Protein AF-A0A9P7BJQ3-F1 (afdb_monomer_lite)

Sequence (184 aa):
MVEAIALGTNRVVTISQANGVTETRLVPQFKAGRRFLCTVPNRNARTLIPIIRKYVVPGTTIRTDGWRAYSGLHPRERYNARTGALQVAMMDSEQHIYRHQVVNHSLGFATEDQVHQNNTRGMINTNIIEGLWADVKREMQARHRTKLECPYRLMEYLWRYENRNQIWRALVRGLGEKKKEVKR

pLDDT: mean 75.72, std 16.07, range [39.19, 93.44]

Radius of gyration: 20.96 Å; chains: 1; bounding box: 43×64×53 Å

Organism: Rhizopus oryzae (NCBI:txid64495)

Foldseek 3Di:
DKDFFDDDDWDWDWDQDP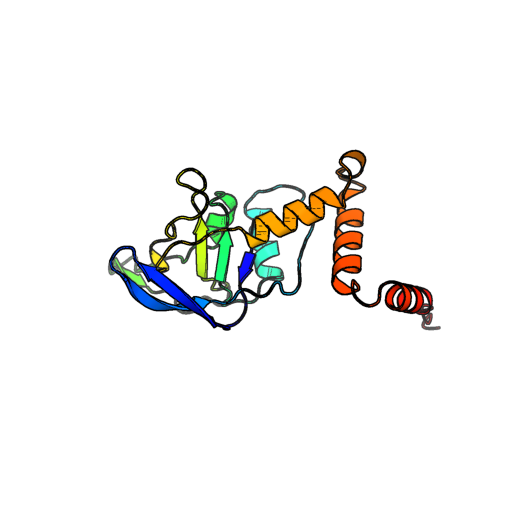VRDIDTDTDHDGDPDQDDDADWPDDALVTPVVVCVVPHAFATEIEDAPPPSCVLQAQDFDADPPPRDTPNPDDPVPDRNYNYFYAHPVVHQWDHGPRVVNVDPDTDHDVVVVVVVVQLPVQDDPVQCDPPRVRVSVVVVSLCVVCVPPNPVSVCVVVVPDPPPPPD

Structure (mmCIF, N/CA/C/O backbone):
data_AF-A0A9P7BJQ3-F1
#
_entry.id   AF-A0A9P7BJQ3-F1
#
loop_
_atom_site.group_PDB
_atom_site.id
_atom_site.type_symbol
_atom_site.label_atom_id
_atom_site.label_alt_id
_atom_site.label_comp_id
_atom_site.label_asym_id
_atom_site.label_entity_id
_atom_site.label_seq_id
_atom_site.pdbx_PDB_ins_code
_atom_site.Cartn_x
_atom_site.Cartn_y
_atom_site.Cartn_z
_atom_site.occupancy
_atom_site.B_iso_or_equiv
_atom_site.auth_seq_id
_atom_site.auth_comp_id
_atom_site.auth_asym_id
_atom_site.auth_atom_id
_atom_site.pdbx_PDB_model_num
ATOM 1 N N . MET A 1 1 ? 4.689 0.980 -3.624 1.00 57.22 1 MET A N 1
ATOM 2 C CA . MET A 1 1 ? 3.577 0.176 -3.068 1.00 57.22 1 MET A CA 1
ATOM 3 C C . MET A 1 1 ? 2.400 1.108 -2.835 1.00 57.22 1 MET A C 1
ATOM 5 O O . MET A 1 1 ? 2.666 2.297 -2.770 1.00 57.22 1 MET A O 1
ATOM 9 N N . VAL A 1 2 ? 1.149 0.644 -2.768 1.00 53.97 2 VAL A N 1
ATOM 10 C CA . VAL A 1 2 ? -0.025 1.542 -2.730 1.00 53.97 2 VAL A CA 1
ATOM 11 C C . VAL A 1 2 ? -0.764 1.434 -1.405 1.00 53.97 2 VAL A C 1
ATOM 13 O O . VAL A 1 2 ? -1.186 0.345 -1.027 1.00 53.97 2 VAL A O 1
ATOM 16 N N . GLU A 1 3 ? -0.968 2.568 -0.741 1.00 61.53 3 GLU A N 1
ATOM 17 C CA . GLU A 1 3 ? -1.982 2.707 0.303 1.00 61.53 3 GLU A CA 1
ATOM 18 C C . GLU A 1 3 ? -3.232 3.351 -0.278 1.00 61.53 3 GLU A C 1
ATOM 20 O O . GLU A 1 3 ? -3.152 4.437 -0.845 1.00 61.53 3 GLU A O 1
ATOM 25 N N . ALA A 1 4 ? -4.374 2.685 -0.127 1.00 54.25 4 ALA A N 1
ATOM 26 C CA . ALA A 1 4 ? -5.691 3.224 -0.426 1.00 54.25 4 ALA A CA 1
ATOM 27 C C . ALA A 1 4 ? -6.252 3.869 0.847 1.00 54.25 4 ALA A C 1
ATOM 29 O O . ALA A 1 4 ? -6.593 3.186 1.813 1.00 54.25 4 ALA A O 1
ATOM 30 N N . ILE A 1 5 ? -6.308 5.194 0.853 1.00 54.69 5 ILE A N 1
ATOM 31 C CA . ILE A 1 5 ? -6.635 5.993 2.024 1.00 54.69 5 ILE A CA 1
ATOM 32 C C . ILE A 1 5 ? -8.120 6.378 1.971 1.00 54.69 5 ILE A C 1
ATOM 34 O O . ILE A 1 5 ? -8.555 7.119 1.091 1.00 54.69 5 ILE A O 1
ATOM 38 N N . ALA A 1 6 ? -8.902 5.807 2.889 1.00 46.41 6 ALA A N 1
ATOM 39 C CA . ALA A 1 6 ? -10.363 5.736 2.855 1.00 46.41 6 ALA A CA 1
ATOM 40 C C . ALA A 1 6 ? -11.129 7.082 2.918 1.00 46.41 6 ALA A C 1
ATOM 42 O O . ALA A 1 6 ? -10.794 7.968 3.699 1.00 46.41 6 ALA A O 1
ATOM 43 N N . LEU A 1 7 ? -12.207 7.148 2.121 1.00 44.72 7 LEU A N 1
ATOM 44 C CA . LEU A 1 7 ? -13.586 7.664 2.318 1.00 44.72 7 LEU A CA 1
ATOM 45 C C . LEU A 1 7 ? -13.950 8.682 3.446 1.00 44.72 7 LEU A C 1
ATOM 47 O O . LEU A 1 7 ? -15.105 8.713 3.859 1.00 44.72 7 LEU A O 1
ATOM 51 N N . GLY A 1 8 ? -13.059 9.563 3.915 1.00 39.19 8 GLY A N 1
ATOM 52 C CA . GLY A 1 8 ? -13.482 10.864 4.478 1.00 39.19 8 GLY A CA 1
ATOM 53 C C . GLY A 1 8 ? -13.660 11.018 6.000 1.00 39.19 8 GLY A C 1
ATOM 54 O O . GLY A 1 8 ? -14.590 11.694 6.428 1.00 39.19 8 GLY A O 1
ATOM 55 N N . THR A 1 9 ? -12.762 10.492 6.842 1.00 45.62 9 THR A N 1
ATOM 56 C CA . THR A 1 9 ? -12.707 10.865 8.279 1.00 45.62 9 THR A CA 1
ATOM 57 C C . THR A 1 9 ? -11.514 11.774 8.587 1.00 45.62 9 THR A C 1
ATOM 59 O O . THR A 1 9 ? -10.415 11.484 8.127 1.00 45.62 9 THR A O 1
ATOM 62 N N . ASN A 1 10 ? -11.698 12.833 9.390 1.00 51.31 10 ASN A N 1
ATOM 63 C CA . ASN A 1 10 ? -10.647 13.760 9.855 1.00 51.31 10 ASN A CA 1
ATOM 64 C C . ASN A 1 10 ? -10.431 13.621 11.377 1.00 51.31 10 ASN A C 1
ATOM 66 O O . ASN A 1 10 ? -11.393 13.441 12.119 1.00 51.31 10 ASN A O 1
ATOM 70 N N . ARG A 1 11 ? -9.185 13.735 11.853 1.00 45.00 11 ARG A N 1
ATOM 71 C CA . ARG A 1 11 ? -8.811 13.856 13.271 1.00 45.00 11 ARG A CA 1
ATOM 72 C C . ARG A 1 11 ? -8.348 15.283 13.537 1.00 45.00 11 ARG A C 1
ATOM 74 O O . ARG A 1 11 ? -7.630 15.869 12.731 1.00 45.00 11 ARG A O 1
ATOM 81 N N . VAL A 1 12 ? -8.725 15.819 14.688 1.00 55.97 12 VAL A N 1
ATOM 82 C CA . VAL A 1 12 ? -8.220 17.102 15.178 1.00 55.97 12 VAL A CA 1
ATOM 83 C C . VAL A 1 12 ? -6.840 16.872 15.797 1.00 55.97 12 VAL A C 1
ATOM 85 O O . VAL A 1 12 ? -6.685 16.005 16.658 1.00 55.97 12 VAL A O 1
ATOM 88 N N . VAL A 1 13 ? -5.827 17.600 15.333 1.00 57.41 13 VAL A N 1
ATOM 89 C CA . VAL A 1 13 ? -4.494 17.627 15.947 1.00 57.41 13 VAL A CA 1
ATOM 90 C C . VAL A 1 13 ? -4.183 19.057 16.354 1.00 57.41 13 VAL A C 1
ATOM 92 O O . VAL A 1 13 ? -4.337 19.979 15.556 1.00 57.41 13 VAL A O 1
ATOM 95 N N . THR A 1 14 ? -3.736 19.216 17.594 1.00 56.84 14 THR A N 1
ATOM 96 C CA . THR A 1 14 ? -3.281 20.488 18.150 1.00 56.84 14 THR A CA 1
ATOM 97 C C . THR A 1 14 ? -1.758 20.481 18.149 1.00 56.84 14 THR A C 1
ATOM 99 O O . THR A 1 14 ? -1.148 19.597 18.751 1.00 56.84 14 THR A O 1
ATOM 102 N N . ILE A 1 15 ? -1.149 21.414 17.420 1.00 62.41 15 ILE A N 1
ATOM 103 C CA . ILE A 1 15 ? 0.305 21.548 17.308 1.00 62.41 15 ILE A CA 1
ATOM 104 C C . ILE A 1 15 ? 0.711 22.815 18.055 1.00 62.41 15 ILE A C 1
ATOM 106 O O . ILE A 1 15 ? 0.249 23.906 17.720 1.00 62.41 15 ILE A O 1
ATOM 110 N N . SER A 1 16 ? 1.574 22.667 19.056 1.00 55.53 16 SER A N 1
ATOM 111 C CA . SER A 1 16 ? 2.188 23.797 19.753 1.00 55.53 16 SER A CA 1
ATOM 112 C C . SER A 1 16 ? 3.402 24.265 18.960 1.00 55.53 16 SER A C 1
ATOM 114 O O . SER A 1 16 ? 4.365 23.515 18.793 1.00 55.53 16 SER A O 1
ATOM 116 N N . GLN A 1 17 ? 3.350 25.486 18.437 1.00 61.00 17 GLN A N 1
ATOM 117 C CA . GLN A 1 17 ? 4.481 26.101 17.753 1.00 61.00 17 GLN A CA 1
ATOM 118 C C . GLN A 1 17 ? 5.485 26.665 18.774 1.00 61.00 17 GLN A C 1
ATOM 120 O O . GLN A 1 17 ? 5.135 26.980 19.911 1.00 61.00 17 GLN A O 1
ATOM 125 N N . ALA A 1 18 ? 6.748 26.816 18.365 1.00 58.19 18 ALA A N 1
ATOM 126 C CA . ALA A 1 18 ? 7.838 27.286 19.232 1.00 58.19 18 ALA A CA 1
ATOM 127 C C . ALA A 1 18 ? 7.636 28.715 19.786 1.00 58.19 18 ALA A C 1
ATOM 129 O O . ALA A 1 18 ? 8.276 29.095 20.759 1.00 58.19 18 ALA A O 1
ATOM 130 N N . ASN A 1 19 ? 6.729 29.494 19.191 1.00 70.56 19 ASN A N 1
ATOM 131 C CA . ASN A 1 19 ? 6.320 30.833 19.629 1.00 70.56 19 ASN A CA 1
ATOM 132 C C . ASN A 1 19 ? 5.160 30.820 20.652 1.00 70.56 19 ASN A C 1
ATOM 134 O O . ASN A 1 19 ? 4.617 31.876 20.964 1.00 70.56 19 ASN A O 1
ATOM 138 N N . GLY A 1 20 ? 4.747 29.647 21.147 1.00 65.56 20 GLY A N 1
ATOM 139 C CA . GLY A 1 20 ? 3.656 29.504 22.118 1.00 65.56 20 GLY A CA 1
ATOM 140 C C . GLY A 1 20 ? 2.248 29.540 21.515 1.00 65.56 20 GLY A C 1
ATOM 141 O O . GLY A 1 20 ? 1.271 29.410 22.249 1.00 65.56 20 GLY A O 1
ATOM 142 N N . VAL A 1 21 ? 2.116 29.679 20.191 1.00 62.62 21 VAL A N 1
ATOM 143 C CA . VAL A 1 21 ? 0.820 29.641 19.503 1.00 62.62 21 VAL A CA 1
ATOM 144 C C . VAL A 1 21 ? 0.408 28.190 19.265 1.00 62.62 21 VAL A C 1
ATOM 146 O O . VAL A 1 21 ? 1.157 27.395 18.695 1.00 62.62 21 VAL A O 1
ATOM 149 N N . THR A 1 22 ? -0.806 27.839 19.685 1.00 57.09 22 THR A N 1
ATOM 150 C CA . THR A 1 22 ? -1.390 26.515 19.437 1.00 57.09 22 THR A CA 1
ATOM 151 C C . THR A 1 22 ? -2.293 26.554 18.211 1.00 57.09 22 THR A C 1
ATOM 153 O O . THR A 1 22 ? -3.312 27.241 18.209 1.00 57.09 22 THR A O 1
ATOM 156 N N . GLU A 1 23 ? -1.945 25.795 17.172 1.00 63.91 23 GLU A N 1
ATOM 157 C CA . GLU A 1 23 ? -2.754 25.670 15.959 1.00 63.91 23 GLU A CA 1
ATOM 158 C C . GLU A 1 23 ? -3.554 24.365 15.991 1.00 63.91 23 GLU A C 1
ATOM 160 O O . GLU A 1 23 ? -3.011 23.284 16.235 1.00 63.91 23 GLU A O 1
ATOM 165 N N . THR A 1 24 ? -4.858 24.458 15.727 1.00 55.97 24 THR A N 1
ATOM 166 C CA . THR A 1 24 ? -5.735 23.291 15.597 1.00 55.97 24 THR A CA 1
ATOM 167 C C . THR A 1 24 ? -5.937 22.977 14.122 1.00 55.97 24 THR A C 1
ATOM 169 O O . THR A 1 24 ? -6.548 23.758 13.396 1.00 55.97 24 THR A O 1
ATOM 172 N N . ARG A 1 25 ? -5.455 21.814 13.672 1.00 62.22 25 ARG A N 1
ATOM 173 C CA . ARG A 1 25 ? -5.572 21.374 12.279 1.00 62.22 25 ARG A CA 1
ATOM 174 C C . ARG A 1 25 ? -6.417 20.113 12.168 1.00 62.22 25 ARG A C 1
ATOM 176 O O . ARG A 1 25 ? -6.187 19.120 12.859 1.00 62.22 25 ARG A O 1
ATOM 183 N N . LEU A 1 26 ? -7.363 20.132 11.230 1.00 45.28 26 LEU A N 1
ATOM 184 C CA . LEU A 1 26 ? -7.999 18.915 10.735 1.00 45.28 26 LEU A CA 1
ATOM 185 C C . LEU A 1 26 ? -6.997 18.187 9.843 1.00 45.28 26 LEU A C 1
ATOM 187 O O . LEU A 1 26 ? -6.657 18.649 8.752 1.00 45.28 26 LEU A O 1
ATOM 191 N N . VAL A 1 27 ? -6.507 17.049 10.317 1.00 53.50 27 VAL A N 1
ATOM 192 C CA . VAL A 1 27 ? -5.713 16.128 9.507 1.00 53.50 27 VAL A CA 1
ATOM 193 C C . VAL A 1 27 ? -6.596 14.946 9.125 1.00 53.50 27 VAL A C 1
ATOM 195 O O . VAL A 1 27 ? -7.342 14.460 9.973 1.00 53.50 27 VAL A O 1
ATOM 198 N N . PRO A 1 28 ? -6.553 14.448 7.884 1.00 48.84 28 PRO A N 1
ATOM 199 C CA . PRO A 1 28 ? -7.271 13.228 7.542 1.00 48.84 28 PRO A CA 1
ATOM 200 C C . PRO A 1 28 ? -6.879 12.090 8.499 1.00 48.84 28 PRO A C 1
ATOM 202 O O . PRO A 1 28 ? -5.697 11.818 8.712 1.00 48.84 28 PRO A O 1
ATOM 205 N N . GLN A 1 29 ? -7.869 11.458 9.129 1.00 42.53 29 GLN A N 1
ATOM 206 C CA . GLN A 1 29 ? -7.676 10.312 10.004 1.00 42.53 29 GLN A CA 1
ATOM 207 C C . GLN A 1 29 ? -7.657 9.045 9.165 1.00 42.53 29 GLN A C 1
ATOM 209 O O . GLN A 1 29 ? -8.668 8.631 8.599 1.00 42.53 29 GLN A O 1
ATOM 214 N N . PHE A 1 30 ? -6.505 8.392 9.144 1.00 51.97 30 PHE A N 1
ATOM 215 C CA . PHE A 1 30 ? -6.326 7.117 8.472 1.00 51.97 30 PHE A CA 1
ATOM 216 C C . PHE A 1 30 ? -6.609 5.992 9.469 1.00 51.97 30 PHE A C 1
ATOM 218 O O . PHE A 1 30 ? -5.830 5.755 10.392 1.00 51.97 30 PHE A O 1
ATOM 225 N N . LYS A 1 31 ? -7.750 5.308 9.330 1.00 48.94 31 LYS A N 1
ATOM 226 C CA . LYS A 1 31 ? -7.957 4.024 10.012 1.00 48.94 31 LYS A CA 1
ATOM 227 C C . LYS A 1 31 ? -7.327 2.925 9.166 1.00 48.94 31 LYS A C 1
ATOM 229 O O . LYS A 1 31 ? -7.585 2.856 7.968 1.00 48.94 31 LYS A O 1
ATOM 234 N N . ALA A 1 32 ? -6.560 2.038 9.800 1.00 52.94 32 ALA A N 1
ATOM 235 C CA . ALA A 1 32 ? -6.176 0.769 9.194 1.00 52.94 32 ALA A CA 1
ATOM 236 C C . ALA A 1 32 ? -7.461 -0.006 8.846 1.00 52.94 32 ALA A C 1
ATOM 238 O O . ALA A 1 32 ? -8.121 -0.561 9.724 1.00 52.94 32 ALA A O 1
ATOM 239 N N . GLY A 1 33 ? -7.866 0.067 7.579 1.00 64.44 33 GLY A N 1
ATOM 240 C CA . GLY A 1 33 ? -9.039 -0.612 7.047 1.00 64.44 33 GLY A CA 1
ATOM 241 C C . GLY A 1 33 ? -8.732 -2.057 6.660 1.00 64.44 33 GLY A C 1
ATOM 242 O O . GLY A 1 33 ? -7.823 -2.698 7.194 1.00 64.44 33 GLY A O 1
ATOM 243 N N . ARG A 1 34 ? -9.493 -2.570 5.688 1.00 71.81 34 ARG A N 1
ATOM 244 C CA . ARG A 1 34 ? -9.209 -3.863 5.056 1.00 71.81 34 ARG A CA 1
ATOM 245 C C . ARG A 1 34 ? -7.828 -3.815 4.398 1.00 71.81 34 ARG A C 1
ATOM 247 O O . ARG A 1 34 ? -7.490 -2.844 3.726 1.00 71.81 34 ARG A O 1
ATOM 254 N N . ARG A 1 35 ? -7.034 -4.864 4.608 1.00 82.69 35 ARG A N 1
ATOM 255 C CA . ARG A 1 35 ? -5.688 -5.008 4.042 1.00 82.69 35 ARG A CA 1
ATOM 256 C C . ARG A 1 35 ? -5.763 -5.877 2.793 1.00 82.69 35 ARG A C 1
ATOM 258 O O . ARG A 1 35 ? -6.507 -6.852 2.765 1.00 82.69 35 ARG A O 1
ATOM 265 N N . PHE A 1 36 ? -4.969 -5.542 1.785 1.00 85.62 36 PHE A N 1
ATOM 266 C CA . PHE A 1 36 ? -4.787 -6.369 0.597 1.00 85.62 36 PHE A CA 1
ATOM 267 C C . PHE A 1 36 ? -3.297 -6.636 0.407 1.00 85.62 36 PHE A C 1
ATOM 269 O O . PHE A 1 36 ? -2.496 -5.706 0.315 1.00 85.62 36 PHE A O 1
ATOM 276 N N . LEU A 1 37 ? -2.926 -7.913 0.367 1.00 89.19 37 LEU A N 1
ATOM 277 C CA . LEU A 1 37 ? -1.563 -8.371 0.125 1.00 89.19 37 LEU A CA 1
ATOM 278 C C . LEU A 1 37 ? -1.628 -9.498 -0.900 1.00 89.19 37 LEU A C 1
ATOM 280 O O . LEU A 1 37 ? -2.400 -10.440 -0.744 1.00 89.19 37 LEU A O 1
ATOM 284 N N . CYS A 1 38 ? -0.814 -9.409 -1.946 1.00 87.31 38 CYS A N 1
ATOM 285 C CA . CYS A 1 38 ? -0.700 -10.465 -2.943 1.00 87.31 38 CYS A CA 1
ATOM 286 C C . CYS A 1 38 ? 0.723 -10.516 -3.496 1.00 87.31 38 CYS A C 1
ATOM 288 O O . CYS A 1 38 ? 1.420 -9.499 -3.552 1.00 87.31 38 CYS A O 1
ATOM 290 N N . THR A 1 39 ? 1.146 -11.697 -3.929 1.00 91.38 39 THR A N 1
ATOM 291 C CA . THR A 1 39 ? 2.375 -11.859 -4.704 1.00 91.38 39 THR A CA 1
ATOM 292 C C . THR A 1 39 ? 2.127 -11.476 -6.154 1.00 91.38 39 THR A C 1
ATOM 294 O O . THR A 1 39 ? 1.112 -11.862 -6.733 1.00 91.38 39 THR A O 1
ATOM 297 N N . VAL A 1 40 ? 3.085 -10.787 -6.764 1.00 90.75 40 VAL A N 1
ATOM 298 C CA . VAL A 1 40 ? 3.042 -10.424 -8.182 1.00 90.75 40 VAL A CA 1
ATOM 299 C C . VAL A 1 40 ? 4.212 -11.063 -8.929 1.00 90.75 40 VAL A C 1
ATOM 301 O O . VAL A 1 40 ? 5.296 -11.185 -8.356 1.00 90.75 40 VAL A O 1
ATOM 304 N N . PRO A 1 41 ? 4.038 -11.458 -10.203 1.00 89.88 41 PRO A N 1
ATOM 305 C CA . PRO A 1 41 ? 5.116 -12.060 -10.989 1.00 89.88 41 PRO A CA 1
ATOM 306 C C . PRO A 1 41 ? 6.262 -11.078 -11.272 1.00 89.88 41 PRO A C 1
ATOM 308 O O . PRO A 1 41 ? 7.395 -11.496 -11.480 1.00 89.88 41 PRO A O 1
ATOM 311 N N . ASN A 1 42 ? 5.976 -9.774 -11.298 1.00 91.88 42 ASN A N 1
ATOM 312 C CA . ASN A 1 42 ? 6.958 -8.709 -11.466 1.00 91.88 42 ASN A CA 1
ATOM 313 C C . ASN A 1 42 ? 6.386 -7.369 -10.957 1.00 91.88 42 ASN A C 1
ATOM 315 O O . ASN A 1 42 ? 5.178 -7.213 -10.784 1.00 91.88 42 ASN A O 1
ATOM 319 N N . ARG A 1 43 ? 7.269 -6.387 -10.734 1.00 90.06 43 ARG A N 1
ATOM 320 C CA . ARG A 1 43 ? 6.940 -5.057 -10.179 1.00 90.06 43 ARG A CA 1
ATOM 321 C C . ARG A 1 43 ? 6.755 -3.956 -11.234 1.00 90.06 43 ARG A C 1
ATOM 323 O O . ARG A 1 43 ? 7.010 -2.784 -10.953 1.00 90.06 43 ARG A O 1
ATOM 330 N N . ASN A 1 44 ? 6.402 -4.322 -12.467 1.00 92.69 44 ASN A N 1
ATOM 331 C CA . ASN A 1 44 ? 6.233 -3.352 -13.549 1.00 92.69 44 ASN A CA 1
ATOM 332 C C . ASN A 1 44 ? 4.806 -2.773 -13.585 1.00 92.69 44 ASN A C 1
ATOM 334 O O . ASN A 1 44 ? 3.878 -3.306 -12.975 1.00 92.69 44 ASN A O 1
ATOM 338 N N . ALA A 1 45 ? 4.627 -1.674 -14.322 1.00 89.94 45 ALA A N 1
ATOM 339 C CA . ALA A 1 45 ? 3.342 -0.980 -14.406 1.00 89.94 45 ALA A CA 1
ATOM 340 C C . ALA A 1 45 ? 2.236 -1.858 -15.018 1.00 89.94 45 ALA A C 1
ATOM 342 O O . ALA A 1 45 ? 1.095 -1.802 -14.567 1.00 89.94 45 ALA A O 1
ATOM 343 N N . ARG A 1 46 ? 2.579 -2.706 -16.001 1.00 90.81 46 ARG A N 1
ATOM 344 C CA . ARG A 1 46 ? 1.629 -3.612 -16.674 1.00 90.81 46 ARG A CA 1
ATOM 345 C C . ARG A 1 46 ? 1.023 -4.635 -15.713 1.00 90.81 46 ARG A C 1
ATOM 347 O O . ARG A 1 46 ? -0.109 -5.045 -15.921 1.00 90.81 46 ARG A O 1
ATOM 354 N N . THR A 1 47 ? 1.746 -5.004 -14.658 1.00 90.81 47 THR A N 1
ATOM 355 C CA . THR A 1 47 ? 1.246 -5.894 -13.604 1.00 90.81 47 THR A CA 1
ATOM 356 C C . THR A 1 47 ? 0.541 -5.119 -12.493 1.00 90.81 47 THR A C 1
ATOM 358 O O . THR A 1 47 ? -0.551 -5.491 -12.076 1.00 90.81 47 THR A O 1
ATOM 361 N N . LEU A 1 48 ? 1.144 -4.032 -12.002 1.00 90.19 48 LEU A N 1
ATOM 362 C CA . LEU A 1 48 ? 0.659 -3.341 -10.803 1.00 90.19 48 LEU A CA 1
ATOM 363 C C . LEU A 1 48 ? -0.599 -2.500 -11.057 1.00 90.19 48 LEU A C 1
ATOM 365 O O . LEU A 1 48 ? -1.528 -2.545 -10.254 1.00 90.19 48 LEU A O 1
ATOM 369 N N . ILE A 1 49 ? -0.655 -1.754 -12.165 1.00 88.00 49 ILE A N 1
ATOM 370 C CA . ILE A 1 49 ? -1.762 -0.825 -12.444 1.00 88.00 49 ILE A CA 1
ATOM 371 C C . ILE A 1 49 ? -3.111 -1.554 -12.577 1.00 88.00 49 ILE A C 1
ATOM 373 O O . ILE A 1 49 ? -4.066 -1.105 -11.940 1.00 88.00 49 ILE A O 1
ATOM 377 N N . PRO A 1 50 ? -3.233 -2.680 -13.311 1.00 87.31 50 PRO A N 1
ATOM 378 C CA . PRO A 1 50 ? -4.498 -3.414 -13.377 1.00 87.31 50 PRO A CA 1
ATOM 379 C C . PRO A 1 50 ? -4.955 -3.964 -12.022 1.00 87.31 50 PRO 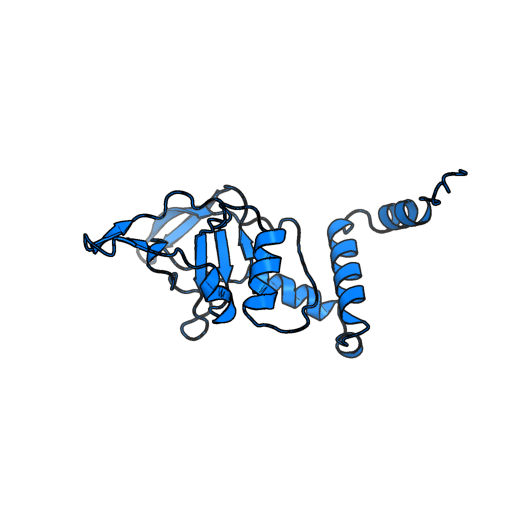A C 1
ATOM 381 O O . PRO A 1 50 ? -6.145 -3.931 -11.724 1.00 87.31 50 PRO A O 1
ATOM 384 N N . ILE A 1 51 ? -4.026 -4.428 -11.177 1.00 87.56 51 ILE A N 1
ATOM 385 C CA . ILE A 1 51 ? -4.346 -4.915 -9.824 1.00 87.56 51 ILE A CA 1
ATOM 386 C C . ILE A 1 51 ? -4.919 -3.775 -8.979 1.00 87.56 51 ILE A C 1
ATOM 388 O O . ILE A 1 51 ? -5.956 -3.943 -8.343 1.00 87.56 51 ILE A O 1
ATOM 392 N N . ILE A 1 52 ? -4.274 -2.607 -9.004 1.00 86.12 52 ILE A N 1
ATOM 393 C CA . ILE A 1 52 ? -4.740 -1.425 -8.271 1.00 86.12 52 ILE A CA 1
ATOM 394 C C . ILE A 1 52 ? -6.134 -1.023 -8.753 1.00 86.12 52 ILE A C 1
ATOM 396 O O . ILE A 1 52 ? -7.028 -0.866 -7.931 1.00 86.12 52 ILE A O 1
ATOM 400 N N . ARG A 1 53 ? -6.351 -0.944 -10.071 1.00 83.12 53 ARG A N 1
ATOM 401 C CA . ARG A 1 53 ? -7.659 -0.597 -10.648 1.00 83.12 53 ARG A CA 1
ATOM 402 C C . ARG A 1 53 ? -8.766 -1.569 -10.256 1.00 83.12 53 ARG A C 1
ATOM 404 O O . ARG A 1 53 ? -9.868 -1.149 -9.935 1.00 83.12 53 ARG A O 1
ATOM 411 N N . LYS A 1 54 ? -8.451 -2.865 -10.223 1.00 83.94 54 LYS A N 1
ATOM 412 C CA . LYS A 1 54 ? -9.406 -3.918 -9.867 1.00 83.94 54 LYS A CA 1
ATOM 413 C C . LYS A 1 54 ? -9.867 -3.852 -8.408 1.00 83.94 54 LYS A C 1
ATOM 415 O O . LYS A 1 54 ? -11.015 -4.182 -8.131 1.00 83.94 54 LYS A O 1
ATOM 420 N N . TYR A 1 55 ? -8.976 -3.500 -7.480 1.00 81.75 55 TYR A N 1
ATOM 421 C CA . TYR A 1 55 ? -9.241 -3.629 -6.040 1.00 81.75 55 TYR A CA 1
ATOM 422 C C . TYR A 1 55 ? -9.350 -2.299 -5.286 1.00 81.75 55 TYR A C 1
ATOM 424 O O . TYR A 1 55 ? -9.794 -2.297 -4.138 1.00 81.75 55 TYR A O 1
ATOM 432 N N . VAL A 1 56 ? -8.968 -1.174 -5.896 1.00 79.31 56 VAL A N 1
ATOM 433 C CA . VAL A 1 56 ? -9.078 0.160 -5.293 1.00 79.31 56 VAL A CA 1
ATOM 434 C C . VAL A 1 56 ? -10.234 0.920 -5.928 1.00 79.31 56 VAL A C 1
ATOM 436 O O . VAL A 1 56 ? -10.237 1.196 -7.129 1.00 79.31 56 VAL A O 1
ATOM 439 N N . VAL A 1 57 ? -11.194 1.302 -5.087 1.00 76.25 57 VAL A N 1
ATOM 440 C CA . VAL A 1 57 ? -12.390 2.052 -5.485 1.00 76.25 57 VAL A CA 1
ATOM 441 C C . VAL A 1 57 ? -11.985 3.397 -6.112 1.00 76.25 57 VAL A C 1
ATOM 443 O O . VAL A 1 57 ? -11.167 4.110 -5.516 1.00 76.25 57 VAL A O 1
ATOM 446 N N . PRO A 1 58 ? -12.527 3.772 -7.285 1.00 72.62 58 PRO A N 1
ATOM 447 C CA . PRO A 1 58 ? -12.329 5.101 -7.865 1.00 72.62 58 PRO A CA 1
ATOM 448 C C . PRO A 1 58 ? -12.642 6.230 -6.869 1.00 72.62 58 PRO A C 1
ATOM 450 O O . PRO A 1 58 ? -13.486 6.089 -5.991 1.00 72.62 58 PRO A O 1
ATOM 453 N N . GLY A 1 59 ? -11.934 7.350 -6.974 1.00 71.69 59 GLY A N 1
ATOM 454 C CA . GLY A 1 59 ? -12.008 8.480 -6.040 1.00 71.69 59 GLY A CA 1
ATOM 455 C C . GLY A 1 59 ? -11.136 8.325 -4.789 1.00 71.69 59 GLY A C 1
ATOM 456 O O . GLY A 1 59 ? -10.954 9.284 -4.042 1.00 71.69 59 GLY A O 1
ATOM 457 N N . THR A 1 60 ? -10.543 7.148 -4.562 1.00 77.19 60 THR A N 1
ATOM 458 C CA . THR A 1 60 ? -9.636 6.924 -3.428 1.00 77.19 60 THR A CA 1
ATOM 459 C C . THR A 1 60 ? -8.342 7.732 -3.572 1.00 77.19 60 THR A C 1
ATOM 461 O O . THR A 1 60 ? -7.778 7.850 -4.664 1.00 77.19 60 THR A O 1
ATOM 464 N N . THR A 1 61 ? -7.833 8.253 -2.450 1.00 82.88 61 THR A N 1
ATOM 465 C CA . THR A 1 61 ? -6.473 8.803 -2.396 1.00 82.88 61 THR A CA 1
ATOM 466 C C . THR A 1 61 ? -5.475 7.658 -2.278 1.00 82.88 61 THR A C 1
ATOM 468 O O . THR A 1 61 ? -5.546 6.862 -1.344 1.00 82.88 61 THR A O 1
ATOM 471 N N . ILE A 1 62 ? -4.549 7.571 -3.228 1.00 84.44 62 ILE A N 1
ATOM 472 C CA . ILE A 1 62 ? -3.495 6.560 -3.260 1.00 84.44 62 ILE A CA 1
ATOM 473 C C . ILE A 1 62 ? -2.179 7.204 -2.827 1.00 84.44 62 ILE A C 1
ATOM 475 O O . ILE A 1 62 ? -1.793 8.202 -3.420 1.00 84.44 62 ILE A O 1
ATOM 479 N N . ARG A 1 63 ? -1.457 6.636 -1.854 1.00 88.00 63 ARG A N 1
ATOM 480 C CA . ARG A 1 63 ? -0.072 7.040 -1.532 1.00 88.00 63 ARG A CA 1
ATOM 481 C C . ARG A 1 63 ? 0.946 6.000 -1.971 1.00 88.00 63 ARG A C 1
ATOM 483 O O . ARG A 1 63 ? 0.721 4.806 -1.777 1.00 88.00 63 ARG A O 1
ATOM 490 N N . THR A 1 64 ? 2.068 6.456 -2.532 1.00 88.69 64 THR A N 1
ATOM 491 C CA . THR A 1 64 ? 3.188 5.590 -2.944 1.00 88.69 64 THR A CA 1
ATOM 492 C C . THR A 1 64 ? 4.558 6.209 -2.673 1.00 88.69 64 THR A C 1
ATOM 494 O O . THR A 1 64 ? 4.688 7.425 -2.598 1.00 88.69 64 THR A O 1
ATOM 497 N N . ASP A 1 65 ? 5.577 5.357 -2.670 1.00 83.75 65 ASP A N 1
ATOM 498 C CA . ASP A 1 65 ? 7.016 5.603 -2.487 1.00 83.75 65 ASP A CA 1
ATOM 499 C C . ASP A 1 65 ? 7.756 6.146 -3.734 1.00 83.75 65 ASP A C 1
ATOM 501 O O . ASP A 1 65 ? 8.972 6.016 -3.842 1.00 83.75 65 ASP A O 1
ATOM 505 N N . GLY A 1 66 ? 7.043 6.689 -4.727 1.00 82.31 66 GLY A N 1
ATOM 506 C CA . GLY A 1 66 ? 7.656 7.300 -5.921 1.00 82.31 66 GLY A CA 1
ATOM 507 C C . GLY A 1 66 ? 8.224 6.327 -6.957 1.00 82.31 66 GLY A C 1
ATOM 508 O O . GLY A 1 66 ? 8.843 6.745 -7.935 1.00 82.31 66 GLY A O 1
ATOM 509 N N . TRP A 1 67 ? 7.987 5.022 -6.810 1.00 87.81 67 TRP A N 1
ATOM 510 C CA . TRP A 1 67 ? 8.420 4.042 -7.804 1.00 87.81 67 TRP A CA 1
ATOM 511 C C . TRP A 1 67 ? 7.751 4.277 -9.172 1.00 87.81 67 TRP A C 1
ATOM 513 O O . TRP A 1 67 ? 6.522 4.312 -9.286 1.00 87.81 67 TRP A O 1
ATOM 523 N N . ARG A 1 68 ? 8.554 4.345 -10.246 1.00 87.50 68 ARG A N 1
ATOM 524 C CA . ARG A 1 68 ? 8.111 4.737 -11.603 1.00 87.50 68 ARG A CA 1
ATOM 525 C C . ARG A 1 68 ? 6.947 3.912 -12.161 1.00 87.50 68 ARG A C 1
ATOM 527 O O . ARG A 1 68 ? 6.183 4.418 -12.983 1.00 87.50 68 ARG A O 1
ATOM 534 N N . ALA A 1 69 ? 6.767 2.664 -11.719 1.00 87.62 69 ALA A N 1
ATOM 535 C CA . ALA A 1 69 ? 5.644 1.837 -12.168 1.00 87.62 69 ALA A CA 1
ATOM 536 C C . ALA A 1 69 ? 4.264 2.402 -11.775 1.00 87.62 69 ALA A C 1
ATOM 538 O O . ALA A 1 69 ? 3.276 2.041 -12.410 1.00 87.62 69 ALA A O 1
ATOM 539 N N . TYR A 1 70 ? 4.192 3.289 -10.776 1.00 87.69 70 TYR A N 1
ATOM 540 C CA . TYR A 1 70 ? 2.950 3.944 -10.354 1.00 87.69 70 TYR A CA 1
ATOM 541 C C . TYR A 1 70 ? 2.618 5.212 -11.146 1.00 87.69 70 TYR A C 1
ATOM 543 O O . TYR A 1 70 ? 1.521 5.728 -10.993 1.00 87.69 70 TYR A O 1
ATOM 551 N N . SER A 1 71 ? 3.494 5.678 -12.044 1.00 82.50 71 SER A N 1
ATOM 552 C CA . SER A 1 71 ? 3.262 6.888 -12.861 1.00 82.50 71 SER A CA 1
ATOM 553 C C . SER A 1 71 ? 1.952 6.864 -13.661 1.00 82.50 71 SER A C 1
ATOM 555 O O . SER A 1 71 ? 1.387 7.908 -13.967 1.00 82.50 71 SER A O 1
ATOM 557 N N . GLY A 1 72 ? 1.424 5.674 -13.968 1.00 80.00 72 GLY A N 1
ATOM 558 C CA . GLY A 1 72 ? 0.123 5.509 -14.620 1.00 80.00 72 GLY A CA 1
ATOM 559 C C . GLY A 1 72 ? -1.095 5.890 -13.766 1.00 80.00 72 GLY A C 1
ATOM 560 O O . GLY A 1 72 ? -2.204 5.859 -14.305 1.00 80.00 72 GLY A O 1
ATOM 561 N N . LEU A 1 73 ? -0.898 6.205 -12.480 1.00 81.12 73 LEU A N 1
ATOM 562 C CA . LEU A 1 73 ? -1.916 6.679 -11.538 1.00 81.12 73 LEU A CA 1
ATOM 563 C C . LEU A 1 73 ? -1.946 8.211 -11.400 1.00 81.12 73 LEU A C 1
ATOM 565 O O . LEU A 1 73 ? -2.893 8.720 -10.805 1.00 81.12 73 LEU A O 1
ATOM 569 N N . HIS A 1 74 ? -0.943 8.938 -11.915 1.00 78.44 74 HIS A N 1
ATOM 570 C CA . HIS A 1 74 ? -0.945 10.402 -11.860 1.00 78.44 74 HIS A CA 1
ATOM 571 C C . HIS A 1 74 ? -2.178 10.959 -12.587 1.00 78.44 74 HIS A C 1
ATOM 573 O O . HIS A 1 74 ? -2.573 10.403 -13.624 1.00 78.44 74 HIS A O 1
ATOM 579 N N . PRO A 1 75 ? -2.754 12.074 -12.100 1.00 66.75 75 PRO A N 1
ATOM 580 C CA . PRO A 1 75 ? -3.706 12.848 -12.879 1.00 66.75 75 PRO A CA 1
ATOM 581 C C . PRO A 1 75 ? -3.088 13.147 -14.246 1.00 66.75 75 PRO A C 1
ATOM 583 O O . PRO A 1 75 ? -1.990 13.697 -14.334 1.00 66.75 75 PRO A O 1
ATOM 586 N N . ARG A 1 76 ? -3.756 12.732 -15.324 1.00 62.34 76 ARG A N 1
ATOM 587 C CA . ARG A 1 76 ? -3.328 13.094 -16.674 1.00 62.34 76 ARG A CA 1
ATOM 588 C C . ARG A 1 76 ? -3.977 14.415 -17.035 1.00 62.34 76 ARG A C 1
ATOM 590 O O . ARG A 1 76 ? -5.191 14.485 -17.198 1.00 62.34 76 ARG A O 1
ATOM 597 N N . GLU A 1 77 ? -3.159 15.440 -17.200 1.00 56.88 77 GLU A N 1
ATOM 598 C CA . GLU A 1 77 ? -3.562 16.635 -17.926 1.00 56.88 77 GLU A CA 1
ATOM 599 C C . GLU A 1 77 ? -3.678 16.248 -19.401 1.00 56.88 77 GLU A C 1
ATOM 601 O O . GLU A 1 77 ? -2.704 15.817 -20.024 1.00 56.88 77 GLU A O 1
ATOM 606 N N . ARG A 1 78 ? -4.886 16.330 -19.960 1.00 56.81 78 ARG A N 1
ATOM 607 C CA . ARG A 1 78 ? -5.037 16.342 -21.411 1.00 56.81 78 ARG A CA 1
ATOM 608 C C . ARG A 1 78 ? -5.034 17.796 -21.834 1.00 56.81 78 ARG A C 1
ATOM 610 O O . ARG A 1 78 ? -5.767 18.610 -21.290 1.00 56.81 78 ARG A O 1
ATOM 617 N N . TYR A 1 79 ? -4.205 18.125 -22.806 1.00 57.97 79 TYR A N 1
ATOM 618 C CA . TYR A 1 79 ? -4.242 19.432 -23.439 1.00 57.97 79 TYR A CA 1
ATOM 619 C C . TYR A 1 79 ? -4.992 19.290 -24.750 1.00 57.97 79 TYR A C 1
ATOM 621 O O . TYR A 1 79 ? -4.787 18.329 -25.496 1.00 57.97 79 TYR A O 1
ATOM 629 N N . ASN A 1 80 ? -5.889 20.229 -25.028 1.00 63.09 80 ASN A N 1
ATOM 630 C CA . ASN A 1 80 ? -6.499 20.299 -26.340 1.00 63.09 80 ASN A CA 1
ATOM 631 C C . ASN A 1 80 ? -5.392 20.580 -27.368 1.00 63.09 80 ASN A C 1
ATOM 633 O O . ASN A 1 80 ? -4.771 21.639 -27.333 1.00 63.09 80 ASN A O 1
ATOM 637 N N . ALA A 1 81 ? -5.163 19.647 -28.295 1.00 66.88 81 ALA A N 1
ATOM 638 C CA . ALA A 1 81 ? -4.090 19.746 -29.285 1.00 66.88 81 ALA A CA 1
ATOM 639 C C . ALA A 1 81 ? -4.212 20.968 -30.217 1.00 66.88 81 ALA A C 1
ATOM 641 O O . ALA A 1 81 ? -3.228 21.365 -30.830 1.00 66.88 81 ALA A O 1
ATOM 642 N N . ARG A 1 82 ? -5.411 21.557 -30.338 1.00 71.94 82 ARG A N 1
ATOM 643 C CA . ARG A 1 82 ? -5.673 22.743 -31.165 1.00 71.94 82 ARG A CA 1
ATOM 644 C C . ARG A 1 82 ? -5.616 24.048 -30.383 1.00 71.94 82 ARG A C 1
ATOM 646 O O . ARG A 1 82 ? -5.149 25.040 -30.921 1.00 71.94 82 ARG A O 1
ATOM 653 N N . THR A 1 83 ? -6.129 24.070 -29.153 1.00 74.19 83 THR A N 1
ATOM 654 C CA . THR A 1 83 ? -6.270 25.323 -28.390 1.00 74.19 83 THR A CA 1
ATOM 655 C C . THR A 1 83 ? -5.233 25.495 -27.286 1.00 74.19 83 THR A C 1
ATOM 657 O O . THR A 1 83 ? -5.175 26.561 -26.686 1.00 74.19 83 THR A O 1
ATOM 660 N N . GLY A 1 84 ? -4.455 24.457 -26.961 1.00 64.44 84 GLY A N 1
ATOM 661 C CA . GLY A 1 84 ? -3.510 24.466 -25.839 1.00 64.44 84 GLY A CA 1
ATOM 662 C C . GLY A 1 84 ? -4.176 24.555 -24.461 1.00 64.44 84 GLY A C 1
ATOM 663 O O . GLY A 1 84 ? -3.493 24.501 -23.443 1.00 64.44 84 GLY A O 1
ATOM 664 N N . ALA A 1 85 ? -5.507 24.662 -24.404 1.00 60.12 85 ALA A N 1
ATOM 665 C CA . ALA A 1 85 ? -6.247 24.731 -23.159 1.00 60.12 85 ALA A CA 1
ATOM 666 C C . ALA A 1 85 ? -6.175 23.390 -22.423 1.00 60.12 85 ALA A C 1
ATOM 668 O O . ALA A 1 85 ? -6.298 22.322 -23.037 1.00 60.12 85 ALA A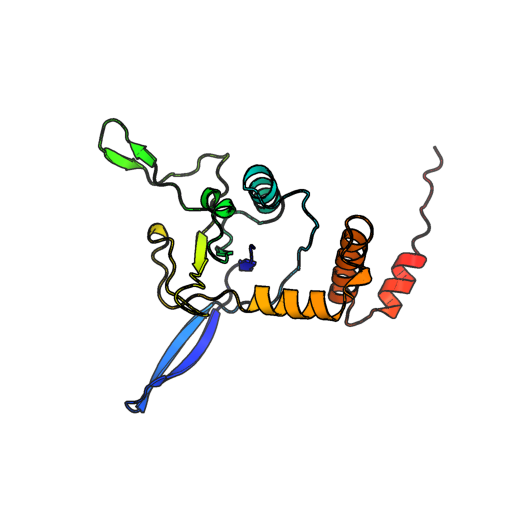 O 1
ATOM 669 N N . LEU A 1 86 ? -6.026 23.456 -21.099 1.00 56.38 86 LEU A N 1
ATOM 670 C CA . LEU A 1 86 ? -6.149 22.300 -20.223 1.00 56.38 86 LEU A CA 1
ATOM 671 C C . LEU A 1 86 ? -7.564 21.722 -20.373 1.00 56.38 86 LEU A C 1
ATOM 673 O O . LEU A 1 86 ? -8.538 22.284 -19.874 1.00 56.38 86 LEU A O 1
ATOM 677 N N . GLN A 1 87 ? -7.686 20.583 -21.054 1.00 54.56 87 GLN A N 1
ATOM 678 C CA . GLN A 1 87 ? -8.835 19.710 -20.877 1.00 54.56 87 GLN A CA 1
ATOM 679 C C . GLN A 1 87 ? -8.621 19.020 -19.537 1.00 54.56 87 GLN A C 1
ATOM 681 O O . GLN A 1 87 ? -7.960 17.984 -19.440 1.00 54.56 87 GLN A O 1
ATOM 686 N N . VAL A 1 88 ? -9.181 19.614 -18.481 1.00 49.72 88 VAL A N 1
ATOM 687 C CA . VAL A 1 88 ? -9.449 18.868 -17.253 1.00 49.72 88 VAL A CA 1
ATOM 688 C C . VAL A 1 88 ? -10.220 17.645 -17.716 1.00 49.72 88 VAL A C 1
ATOM 690 O O . VAL A 1 88 ? -11.315 17.791 -18.256 1.00 49.72 88 VAL A O 1
ATOM 693 N N . ALA A 1 89 ? -9.595 16.470 -17.645 1.00 45.56 89 ALA A N 1
ATOM 694 C CA . ALA A 1 89 ? -10.168 15.238 -18.150 1.00 45.56 89 ALA A CA 1
ATOM 695 C C . ALA A 1 89 ? -11.413 14.918 -17.315 1.00 45.56 89 ALA A C 1
ATOM 697 O O . ALA A 1 89 ? -11.357 14.209 -16.314 1.00 45.56 89 ALA A O 1
ATOM 698 N N . MET A 1 90 ? -12.542 15.500 -17.706 1.00 41.09 90 MET A N 1
ATOM 699 C CA . MET A 1 90 ? -13.853 15.067 -17.287 1.00 41.09 90 MET A CA 1
ATOM 700 C C . MET A 1 90 ? -14.036 13.682 -17.895 1.00 41.09 90 MET A C 1
ATOM 702 O O . MET A 1 90 ? -14.172 13.543 -19.105 1.00 41.09 90 MET A O 1
ATOM 706 N N . MET A 1 91 ? -13.956 12.676 -17.023 1.00 45.19 91 MET A N 1
ATOM 707 C CA . MET A 1 91 ? -14.609 11.377 -17.168 1.00 45.19 91 MET A CA 1
ATOM 708 C C . MET A 1 91 ? -14.437 10.713 -18.542 1.00 45.19 91 MET A C 1
ATOM 710 O O . MET A 1 91 ? -15.379 10.582 -19.314 1.00 45.19 91 MET A O 1
ATOM 714 N N . ASP A 1 92 ? -13.236 10.210 -18.812 1.00 40.50 92 ASP A N 1
ATOM 715 C CA . ASP A 1 92 ? -13.119 9.046 -19.689 1.00 40.50 92 ASP A CA 1
ATOM 716 C C . ASP A 1 92 ? -13.587 7.840 -18.859 1.00 40.50 92 ASP A C 1
ATOM 718 O O . ASP A 1 92 ? -13.024 7.583 -17.791 1.00 40.50 92 ASP A O 1
ATOM 722 N N . SER A 1 93 ? -14.636 7.137 -19.290 1.00 45.22 93 SER A N 1
ATOM 723 C CA . SER A 1 93 ? -15.249 6.012 -18.559 1.00 45.22 93 SER A CA 1
ATOM 724 C C . SER A 1 93 ? -14.262 4.877 -18.242 1.00 45.22 93 SER A C 1
ATOM 726 O O . SER A 1 93 ? -14.515 4.058 -17.362 1.00 45.22 93 SER A O 1
ATOM 728 N N . GLU A 1 94 ? -13.111 4.861 -18.917 1.00 46.94 94 GLU A N 1
ATOM 729 C CA . GLU A 1 94 ? -12.005 3.914 -18.739 1.00 46.94 94 GLU A CA 1
ATOM 730 C C . GLU A 1 94 ? -10.917 4.392 -17.745 1.00 46.94 94 GLU A C 1
ATOM 732 O O . GLU A 1 94 ? -10.072 3.608 -17.292 1.00 46.94 94 GLU A O 1
ATOM 737 N N . GLN A 1 95 ? -10.898 5.676 -17.363 1.00 53.38 95 GLN A N 1
ATOM 738 C CA . GLN A 1 95 ? -9.881 6.232 -16.467 1.00 53.38 95 GLN A CA 1
ATOM 739 C C . GLN A 1 95 ? -10.390 6.256 -15.028 1.00 53.38 95 GLN A C 1
ATOM 741 O O . GLN A 1 95 ? -11.138 7.135 -14.615 1.00 53.38 95 GLN A O 1
ATOM 746 N N . HIS A 1 96 ? -9.939 5.286 -14.232 1.00 55.12 96 HIS A N 1
ATOM 747 C CA . HIS A 1 96 ? -10.166 5.303 -12.792 1.00 55.12 96 HIS A CA 1
ATOM 748 C C . HIS A 1 96 ? -9.505 6.563 -12.204 1.00 55.12 96 HIS A C 1
ATOM 750 O O . HIS A 1 96 ? -8.278 6.692 -12.228 1.00 55.12 96 HIS A O 1
ATOM 756 N N . ILE A 1 97 ? -10.319 7.503 -11.722 1.00 64.00 97 ILE A N 1
ATOM 757 C CA . ILE A 1 97 ? -9.858 8.772 -11.153 1.00 64.00 97 ILE A CA 1
ATOM 758 C C . ILE A 1 97 ? -9.343 8.489 -9.743 1.00 64.00 97 ILE A C 1
ATOM 760 O O . ILE A 1 97 ? -10.121 8.126 -8.867 1.00 64.00 97 ILE A O 1
ATOM 764 N N . TYR A 1 98 ? -8.045 8.654 -9.508 1.00 70.44 98 TYR A N 1
ATOM 765 C CA . TYR A 1 98 ? -7.450 8.562 -8.175 1.00 70.44 98 TYR A CA 1
ATOM 766 C C . TYR A 1 98 ? -6.695 9.844 -7.864 1.00 70.44 98 TYR A C 1
ATOM 768 O O . TYR A 1 98 ? -6.032 10.405 -8.735 1.00 70.44 98 TYR A O 1
ATOM 776 N N . ARG A 1 99 ? -6.722 10.268 -6.599 1.00 79.31 99 ARG A N 1
ATOM 777 C CA . ARG A 1 99 ? -5.768 11.268 -6.115 1.00 79.31 99 ARG A CA 1
ATOM 778 C C . ARG A 1 99 ? -4.486 10.543 -5.725 1.00 79.31 99 ARG A C 1
ATOM 780 O O . ARG A 1 99 ? -4.388 10.023 -4.616 1.00 79.31 99 ARG A O 1
ATOM 787 N N . HIS A 1 100 ? -3.528 10.443 -6.640 1.00 85.88 100 HIS A N 1
ATOM 788 C CA . HIS A 1 100 ? -2.270 9.743 -6.383 1.00 85.88 100 HIS A CA 1
ATOM 789 C C . HIS A 1 100 ? -1.207 10.688 -5.828 1.00 85.88 100 HIS A C 1
ATOM 791 O O . HIS A 1 100 ? -0.698 11.531 -6.550 1.00 85.88 100 HIS A O 1
ATOM 797 N N . GLN A 1 101 ? -0.878 10.520 -4.553 1.00 88.75 101 GLN A N 1
ATOM 798 C CA . GLN A 1 101 ? 0.138 11.247 -3.804 1.00 88.75 101 GLN A CA 1
ATOM 799 C C . GLN A 1 101 ? 1.466 10.473 -3.772 1.00 88.75 101 GLN A C 1
ATOM 801 O O . GLN A 1 101 ? 1.484 9.251 -3.570 1.00 88.75 101 GLN A O 1
ATOM 806 N N . VAL A 1 102 ? 2.587 11.180 -3.925 1.00 90.44 102 VAL A N 1
ATOM 807 C CA . VAL A 1 102 ? 3.921 10.562 -4.013 1.00 90.44 102 VAL A CA 1
ATOM 808 C C . VAL A 1 102 ? 4.870 11.112 -2.956 1.00 90.44 102 VAL A C 1
ATOM 810 O O . VAL A 1 102 ? 5.148 12.307 -2.935 1.00 90.44 102 VAL A O 1
ATOM 813 N N . VAL A 1 103 ? 5.399 10.216 -2.119 1.00 89.94 103 VAL A N 1
ATOM 814 C CA . VAL A 1 103 ? 6.432 10.513 -1.117 1.00 89.94 103 VAL A CA 1
ATOM 815 C C . VAL A 1 103 ? 7.813 10.295 -1.728 1.00 89.94 103 VAL A C 1
ATOM 817 O O . VAL A 1 103 ? 8.056 9.263 -2.359 1.00 89.94 103 VAL A O 1
ATOM 820 N N . ASN A 1 104 ? 8.722 11.249 -1.525 1.00 88.56 104 ASN A N 1
ATOM 821 C CA . ASN A 1 104 ? 10.101 11.158 -1.995 1.00 88.56 104 ASN A CA 1
ATOM 822 C C . ASN A 1 104 ? 11.052 10.742 -0.861 1.00 88.56 104 ASN A C 1
ATOM 824 O O . ASN A 1 104 ? 11.580 11.571 -0.124 1.00 88.56 104 ASN A O 1
ATOM 828 N N . HIS A 1 105 ? 11.330 9.444 -0.766 1.00 83.19 105 HIS A N 1
ATOM 829 C CA . HIS A 1 105 ? 12.207 8.899 0.274 1.00 83.19 105 HIS A CA 1
ATOM 830 C C . HIS A 1 105 ? 13.685 9.311 0.154 1.00 83.19 105 HIS A C 1
ATOM 832 O O . HIS A 1 105 ? 14.449 9.071 1.084 1.00 83.19 105 HIS A O 1
ATOM 838 N N . SER A 1 106 ? 14.102 9.944 -0.948 1.00 87.50 106 SER A N 1
ATOM 839 C CA . SER A 1 106 ? 15.440 10.543 -1.050 1.00 87.50 106 SER A CA 1
ATOM 840 C C . SER A 1 106 ? 15.548 11.877 -0.306 1.00 87.50 106 SER A C 1
ATOM 842 O O . SER A 1 106 ? 16.656 12.284 0.024 1.00 87.50 106 SER A O 1
ATOM 844 N N . LEU A 1 107 ? 14.423 12.551 -0.039 1.00 86.69 107 LEU A N 1
ATOM 845 C CA . LEU A 1 107 ? 14.387 13.819 0.698 1.00 86.69 107 LEU A CA 1
ATOM 846 C C . LEU A 1 107 ? 14.083 13.617 2.188 1.00 86.69 107 LEU A C 1
ATOM 848 O O . LEU A 1 107 ? 14.571 14.374 3.021 1.00 86.69 107 LEU A O 1
ATOM 852 N N . GLY A 1 108 ? 13.284 12.606 2.539 1.00 87.00 108 GLY A N 1
ATOM 853 C CA . GLY A 1 108 ? 12.976 12.285 3.931 1.00 87.00 108 GLY A CA 1
ATOM 854 C C . GLY A 1 108 ? 11.846 11.268 4.098 1.00 87.00 108 GLY A C 1
ATOM 855 O O . GLY A 1 108 ? 11.275 10.774 3.129 1.00 87.00 108 GLY A O 1
ATOM 856 N N . PHE A 1 109 ? 11.505 10.966 5.355 1.00 83.25 109 PHE A N 1
ATOM 857 C CA . PHE A 1 109 ? 10.419 10.034 5.707 1.00 83.25 109 PHE A CA 1
ATOM 858 C C . PHE A 1 109 ? 9.015 10.607 5.451 1.00 83.25 109 PHE A C 1
ATOM 860 O O . PHE A 1 109 ? 8.056 9.865 5.246 1.00 83.25 109 PHE A O 1
ATOM 867 N N . ALA A 1 110 ? 8.892 11.934 5.454 1.00 87.69 110 ALA A N 1
ATOM 868 C CA . ALA A 1 110 ? 7.698 12.657 5.054 1.00 87.69 110 ALA A CA 1
ATOM 869 C C . ALA A 1 110 ? 8.113 13.802 4.125 1.00 87.69 110 ALA A C 1
ATOM 871 O O . ALA A 1 110 ? 9.088 14.496 4.409 1.00 87.69 110 ALA A O 1
ATOM 872 N N . THR A 1 111 ? 7.396 14.001 3.023 1.00 87.81 111 THR A N 1
ATOM 873 C CA . THR A 1 111 ? 7.716 15.034 2.026 1.00 87.81 111 THR A CA 1
ATOM 874 C C . THR A 1 111 ? 6.463 15.733 1.550 1.00 87.81 111 THR A C 1
ATOM 876 O O . THR A 1 111 ? 5.358 15.226 1.721 1.00 87.81 111 THR A O 1
ATOM 879 N N . GLU A 1 112 ? 6.614 16.882 0.906 1.00 90.56 112 GLU A N 1
ATOM 880 C CA . GLU A 1 112 ? 5.537 17.410 0.076 1.00 90.56 112 GLU A CA 1
ATOM 881 C C . GLU A 1 112 ? 5.211 16.437 -1.067 1.00 90.56 112 GLU A C 1
ATOM 883 O O . GLU A 1 112 ? 6.050 15.629 -1.494 1.00 90.56 112 GLU A O 1
ATOM 888 N N . ASP A 1 113 ? 3.966 16.499 -1.531 1.00 89.06 113 ASP A N 1
ATOM 889 C CA . ASP A 1 113 ? 3.469 15.666 -2.620 1.00 89.06 113 ASP A CA 1
ATOM 890 C C . ASP A 1 113 ? 4.191 15.987 -3.930 1.00 89.06 113 ASP A C 1
ATOM 892 O O . ASP A 1 113 ? 4.140 17.117 -4.411 1.00 89.06 113 ASP A O 1
ATOM 896 N N . GLN A 1 114 ? 4.842 14.984 -4.523 1.00 86.88 114 GLN A N 1
ATOM 897 C CA . GLN A 1 114 ? 5.575 15.156 -5.784 1.00 86.88 114 GLN A CA 1
ATOM 898 C C . GLN A 1 114 ? 4.654 15.219 -7.014 1.00 86.88 114 GLN A C 1
ATOM 900 O O . GLN A 1 114 ? 5.123 15.449 -8.127 1.00 86.88 114 GLN A O 1
ATOM 905 N N . VAL A 1 115 ? 3.347 14.997 -6.846 1.00 84.50 115 VAL A N 1
ATOM 906 C CA . VAL A 1 115 ? 2.353 15.158 -7.912 1.00 84.50 115 VAL A CA 1
ATOM 907 C C . VAL A 1 115 ? 1.721 16.540 -7.781 1.00 84.50 115 VAL A C 1
ATOM 909 O O . VAL A 1 115 ? 0.692 16.718 -7.126 1.00 84.50 115 VAL A O 1
ATOM 912 N N . HIS A 1 116 ? 2.357 17.535 -8.401 1.00 76.56 116 HIS A N 1
ATOM 913 C CA . HIS A 1 116 ? 1.982 18.948 -8.278 1.00 76.56 116 HIS A CA 1
ATOM 914 C C . HIS A 1 116 ? 0.513 19.223 -8.640 1.00 76.56 116 HIS A C 1
ATOM 916 O O . HIS A 1 116 ? -0.134 20.047 -7.997 1.00 76.56 116 HIS A O 1
ATOM 922 N N . GLN A 1 117 ? -0.057 18.461 -9.581 1.00 75.44 117 GLN A N 1
ATOM 923 C CA . GLN A 1 117 ? -1.461 18.573 -9.996 1.00 75.44 117 GLN A CA 1
ATOM 924 C C . GLN A 1 117 ? -2.467 18.329 -8.863 1.00 75.44 117 GLN A C 1
ATOM 926 O O . GLN A 1 117 ? -3.614 18.767 -8.943 1.00 75.44 117 GLN A O 1
ATOM 931 N N . ASN A 1 118 ? -2.070 17.636 -7.795 1.00 75.75 118 ASN A N 1
ATOM 932 C CA . ASN A 1 118 ? -2.970 17.346 -6.683 1.00 75.75 118 ASN A CA 1
ATOM 933 C C . ASN A 1 118 ? -3.233 18.551 -5.774 1.00 75.75 118 ASN A C 1
ATOM 935 O O . ASN A 1 118 ? -4.156 18.479 -4.955 1.00 75.75 118 ASN A O 1
ATOM 939 N N . ASN A 1 119 ? -2.399 19.599 -5.826 1.00 76.94 119 ASN A N 1
ATOM 940 C CA . ASN A 1 119 ? -2.438 20.727 -4.886 1.00 76.94 119 ASN A CA 1
ATOM 941 C C . ASN A 1 119 ? -2.545 20.269 -3.412 1.00 76.94 119 ASN A C 1
ATOM 943 O O . ASN A 1 119 ? -3.325 20.796 -2.612 1.00 76.94 119 ASN A O 1
ATOM 947 N N . THR A 1 120 ? -1.813 19.211 -3.047 1.00 81.75 120 THR A N 1
ATOM 948 C CA . THR A 1 120 ? -1.796 18.680 -1.678 1.00 81.75 120 THR A CA 1
ATOM 949 C C . THR A 1 120 ? -1.052 19.641 -0.755 1.00 81.75 120 THR A C 1
ATOM 951 O O . THR A 1 120 ? 0.090 19.992 -1.019 1.00 81.75 120 THR A O 1
ATOM 954 N N . ARG A 1 121 ? -1.683 20.043 0.356 1.00 83.19 121 ARG A N 1
ATOM 955 C CA . ARG A 1 121 ? -1.056 20.905 1.367 1.00 83.19 121 ARG A CA 1
ATOM 956 C C . ARG A 1 121 ? -0.471 20.093 2.521 1.00 83.19 121 ARG A C 1
ATOM 958 O O . ARG A 1 121 ? -1.198 19.349 3.183 1.00 83.19 121 ARG A O 1
ATOM 965 N N . GLY A 1 122 ? 0.789 20.358 2.853 1.00 86.06 122 GLY A N 1
ATOM 966 C CA . GLY A 1 122 ? 1.508 19.737 3.968 1.00 86.06 122 GLY A CA 1
ATOM 967 C C . GLY A 1 122 ? 2.239 18.448 3.589 1.00 86.06 122 GLY A C 1
ATOM 968 O O . GLY A 1 122 ? 2.162 17.977 2.456 1.00 86.06 122 GLY A O 1
ATOM 969 N N . MET A 1 123 ? 2.950 17.885 4.566 1.00 87.50 123 MET A N 1
ATOM 970 C CA . MET A 1 123 ? 3.789 16.704 4.368 1.00 87.50 123 MET A CA 1
ATOM 971 C C . MET A 1 123 ? 2.953 15.418 4.351 1.00 87.50 123 MET A C 1
ATOM 973 O O . MET A 1 123 ? 2.057 15.220 5.174 1.00 87.50 123 MET A O 1
ATOM 977 N N . ILE A 1 124 ? 3.279 14.524 3.425 1.00 86.94 124 ILE A N 1
ATOM 978 C CA . ILE A 1 124 ? 2.725 13.179 3.284 1.00 86.94 124 ILE A CA 1
ATOM 979 C C . ILE A 1 124 ? 3.801 12.134 3.593 1.00 86.94 124 ILE A C 1
ATOM 981 O O . ILE A 1 124 ? 4.987 12.368 3.384 1.00 86.94 124 ILE A O 1
ATOM 985 N N . ASN A 1 125 ? 3.386 10.973 4.096 1.00 86.75 125 ASN A N 1
ATOM 986 C CA . ASN A 1 125 ? 4.261 9.839 4.402 1.00 86.75 125 ASN A CA 1
ATOM 987 C C . ASN A 1 125 ? 3.572 8.510 4.049 1.00 86.75 125 ASN A C 1
ATOM 989 O O . ASN A 1 125 ? 2.375 8.482 3.744 1.00 86.75 125 ASN A O 1
ATOM 993 N N . THR A 1 126 ? 4.336 7.421 4.097 1.00 83.69 126 THR A N 1
ATOM 994 C CA . THR A 1 126 ? 3.905 6.035 3.838 1.00 83.69 126 THR A CA 1
ATOM 995 C C . THR A 1 126 ? 3.954 5.166 5.106 1.00 83.69 126 THR A C 1
ATOM 997 O O . THR A 1 126 ? 3.982 3.939 5.015 1.00 83.69 126 THR A O 1
ATOM 1000 N N . ASN A 1 127 ? 3.910 5.768 6.302 1.00 83.25 127 ASN A N 1
ATOM 1001 C CA . ASN A 1 127 ? 4.140 5.073 7.580 1.00 83.25 127 ASN A CA 1
ATOM 1002 C C . ASN A 1 127 ? 3.207 3.872 7.807 1.00 83.25 127 ASN A C 1
ATOM 1004 O O . ASN A 1 127 ? 3.605 2.872 8.398 1.00 83.25 127 ASN A O 1
ATOM 1008 N N . ILE A 1 128 ? 1.957 3.948 7.342 1.00 78.44 128 ILE A N 1
ATOM 1009 C CA . ILE A 1 128 ? 0.988 2.852 7.489 1.00 78.44 128 ILE A CA 1
ATOM 1010 C C . ILE A 1 128 ? 1.396 1.649 6.635 1.00 78.44 128 ILE A C 1
ATOM 1012 O O . ILE A 1 128 ? 1.306 0.508 7.095 1.00 78.44 128 ILE A O 1
ATOM 1016 N N . ILE A 1 129 ? 1.890 1.894 5.419 1.00 81.56 129 ILE A N 1
ATOM 1017 C CA . ILE A 1 129 ? 2.458 0.856 4.556 1.00 81.56 129 ILE A CA 1
ATOM 1018 C C . ILE A 1 129 ? 3.683 0.236 5.228 1.00 81.56 129 ILE A C 1
ATOM 1020 O O . ILE A 1 129 ? 3.794 -0.987 5.304 1.00 81.56 129 ILE A O 1
ATOM 1024 N N . GLU A 1 130 ? 4.601 1.063 5.725 1.00 84.12 130 GLU A N 1
ATOM 1025 C CA . GLU A 1 130 ? 5.831 0.593 6.364 1.00 84.12 130 GLU A CA 1
ATOM 1026 C C . GLU A 1 130 ? 5.532 -0.263 7.600 1.00 84.12 130 GLU A C 1
ATOM 1028 O O . GLU A 1 130 ? 6.063 -1.370 7.726 1.00 84.12 130 GLU A O 1
ATOM 1033 N N . GLY A 1 131 ? 4.601 0.183 8.449 1.00 84.38 131 GLY A N 1
ATOM 1034 C CA . GLY A 1 131 ? 4.120 -0.573 9.604 1.00 84.38 131 GLY A CA 1
ATOM 1035 C C . GLY A 1 131 ? 3.467 -1.901 9.213 1.00 84.38 131 GLY A C 1
ATOM 1036 O O . GLY A 1 131 ? 3.787 -2.938 9.792 1.00 84.38 131 GLY A O 1
ATOM 1037 N N . LEU A 1 132 ? 2.623 -1.908 8.172 1.00 86.38 132 LEU A N 1
ATOM 1038 C CA . LEU A 1 132 ? 2.039 -3.140 7.630 1.00 86.38 132 LEU A CA 1
ATOM 1039 C C . LEU A 1 132 ? 3.126 -4.142 7.219 1.00 86.38 132 LEU A C 1
ATOM 1041 O O . LEU A 1 132 ? 3.030 -5.325 7.540 1.00 86.38 132 LEU A O 1
ATOM 1045 N N . TRP A 1 133 ? 4.173 -3.693 6.526 1.00 87.12 133 TRP A N 1
ATOM 1046 C CA . TRP A 1 133 ? 5.250 -4.593 6.115 1.00 87.12 133 TRP A CA 1
ATOM 1047 C C . TRP A 1 133 ? 6.147 -5.032 7.254 1.00 87.12 133 TRP A C 1
ATOM 1049 O O . TRP A 1 133 ? 6.646 -6.155 7.201 1.00 87.12 133 TRP A O 1
ATOM 1059 N N . ALA A 1 134 ? 6.351 -4.196 8.268 1.00 89.25 134 ALA A N 1
ATOM 1060 C CA . ALA A 1 134 ? 7.037 -4.611 9.482 1.00 89.25 134 ALA A CA 1
ATOM 1061 C C . ALA A 1 134 ? 6.282 -5.771 10.152 1.00 89.25 134 ALA A C 1
ATOM 1063 O O . ALA A 1 134 ? 6.889 -6.796 10.465 1.00 89.25 134 ALA A O 1
ATOM 1064 N N . ASP A 1 135 ? 4.955 -5.664 10.262 1.00 89.56 135 ASP A N 1
ATOM 1065 C CA . ASP A 1 135 ? 4.101 -6.732 10.788 1.00 89.56 135 ASP A CA 1
ATOM 1066 C C . ASP A 1 135 ? 4.174 -8.004 9.931 1.00 89.56 135 ASP A C 1
ATOM 1068 O O . ASP A 1 135 ? 4.436 -9.086 10.453 1.00 89.56 135 ASP A O 1
ATOM 1072 N N . VAL A 1 136 ? 3.999 -7.888 8.609 1.00 90.56 136 VAL A N 1
ATOM 1073 C CA . VAL A 1 136 ? 4.071 -9.035 7.684 1.00 90.56 136 VAL A CA 1
ATOM 1074 C C . VAL A 1 136 ? 5.430 -9.729 7.769 1.00 90.56 136 VAL A C 1
ATOM 1076 O O . VAL A 1 136 ? 5.500 -10.955 7.802 1.00 90.56 136 VAL A O 1
ATOM 1079 N N . LYS A 1 137 ? 6.529 -8.967 7.806 1.00 87.88 137 LYS A N 1
ATOM 1080 C CA . LYS A 1 137 ? 7.891 -9.520 7.862 1.00 87.88 137 LYS A CA 1
ATOM 1081 C C . LYS A 1 137 ? 8.189 -10.207 9.193 1.00 87.88 137 LYS A C 1
ATOM 1083 O O . LYS A 1 137 ? 8.982 -11.147 9.187 1.00 87.88 137 LYS A O 1
ATOM 1088 N N . ARG A 1 138 ? 7.590 -9.745 10.295 1.00 89.38 138 ARG A N 1
ATOM 1089 C CA . ARG A 1 138 ? 7.733 -10.350 11.625 1.00 89.38 138 ARG A CA 1
ATOM 1090 C C . ARG A 1 138 ? 7.029 -11.705 11.702 1.00 89.38 138 ARG A C 1
ATOM 1092 O O . ARG A 1 138 ? 7.613 -12.654 12.207 1.00 89.38 138 ARG A O 1
ATOM 1099 N N . GLU A 1 139 ? 5.826 -11.802 11.143 1.00 87.50 139 GLU A N 1
ATOM 1100 C CA . GLU A 1 139 ? 5.052 -13.053 11.089 1.00 87.50 139 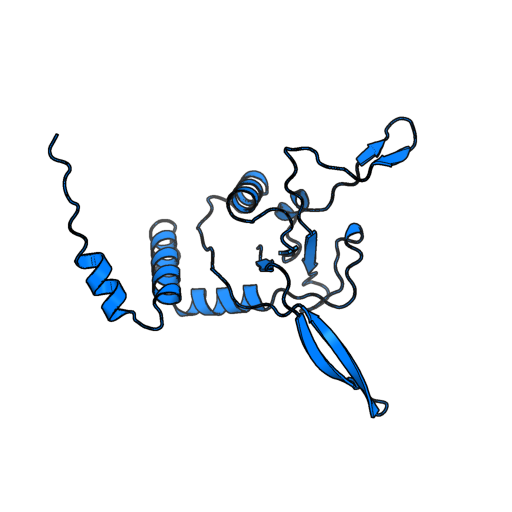GLU A CA 1
ATOM 1101 C C . GLU A 1 139 ? 5.627 -14.045 10.059 1.00 87.50 139 GLU A C 1
ATOM 1103 O O . GLU A 1 139 ? 5.731 -15.249 10.298 1.00 87.50 139 GLU A O 1
ATOM 1108 N N . MET A 1 140 ? 6.049 -13.552 8.890 1.00 89.44 140 MET A N 1
ATOM 1109 C CA . MET A 1 140 ? 6.568 -14.384 7.806 1.00 89.44 140 MET A CA 1
ATOM 1110 C C . MET A 1 140 ? 8.091 -14.542 7.895 1.00 89.44 140 MET A C 1
ATOM 1112 O O . MET A 1 140 ? 8.863 -13.713 7.389 1.00 89.44 140 MET A O 1
ATOM 1116 N N . GLN A 1 141 ? 8.521 -15.667 8.473 1.00 86.94 141 GLN A N 1
ATOM 1117 C CA . GLN A 1 141 ? 9.926 -16.087 8.508 1.00 86.94 141 GLN A CA 1
ATOM 1118 C 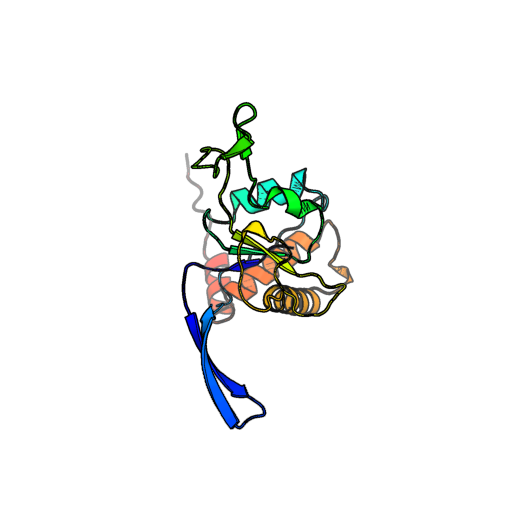C . GLN A 1 141 ? 10.566 -16.079 7.112 1.00 86.94 141 GLN A C 1
ATOM 1120 O O . GLN A 1 141 ? 9.925 -16.424 6.118 1.00 86.94 141 GLN A O 1
ATOM 1125 N N . ALA A 1 142 ? 11.855 -15.729 7.046 1.00 88.38 142 ALA A N 1
ATOM 1126 C CA . ALA A 1 142 ? 12.590 -15.576 5.788 1.00 88.38 142 ALA A CA 1
ATOM 1127 C C . ALA A 1 142 ? 12.542 -16.829 4.895 1.00 88.38 142 ALA A C 1
ATOM 1129 O O . ALA A 1 142 ? 12.370 -16.698 3.686 1.00 88.38 142 ALA A O 1
ATOM 1130 N N . ARG A 1 143 ? 12.596 -18.029 5.490 1.00 89.81 143 ARG A N 1
ATOM 1131 C CA . ARG A 1 143 ? 12.538 -19.307 4.761 1.00 89.81 143 ARG A CA 1
ATOM 1132 C C . ARG A 1 143 ? 11.241 -19.521 3.975 1.00 89.81 143 ARG A C 1
ATOM 1134 O O . ARG A 1 143 ? 11.279 -20.183 2.953 1.00 89.81 143 ARG A O 1
ATOM 1141 N N . HIS A 1 144 ? 10.129 -18.911 4.401 1.00 90.12 144 HIS A N 1
ATOM 1142 C CA . HIS A 1 144 ? 8.836 -19.032 3.718 1.00 90.12 144 HIS A CA 1
ATOM 1143 C C . HIS A 1 144 ? 8.616 -17.956 2.641 1.00 90.12 144 HIS A C 1
ATOM 1145 O O . HIS A 1 144 ? 7.553 -17.890 2.025 1.00 90.12 144 HIS A O 1
ATOM 1151 N N . ARG A 1 145 ? 9.599 -17.078 2.394 1.00 88.75 145 ARG A N 1
ATOM 1152 C CA . ARG A 1 145 ? 9.512 -16.002 1.389 1.00 88.75 145 ARG A CA 1
ATOM 1153 C C . ARG A 1 145 ? 9.866 -16.516 -0.010 1.00 88.75 145 ARG A C 1
ATOM 1155 O O . ARG A 1 145 ? 10.606 -15.876 -0.751 1.00 88.75 145 ARG A O 1
ATOM 1162 N N . THR A 1 146 ? 9.343 -17.687 -0.360 1.00 91.81 146 THR A N 1
ATOM 1163 C CA . THR A 1 146 ? 9.554 -18.361 -1.646 1.00 91.81 146 THR A CA 1
ATOM 1164 C C . THR A 1 146 ? 8.361 -18.136 -2.572 1.00 91.81 146 THR A C 1
ATOM 1166 O O . THR A 1 146 ? 7.270 -17.786 -2.123 1.00 91.81 146 T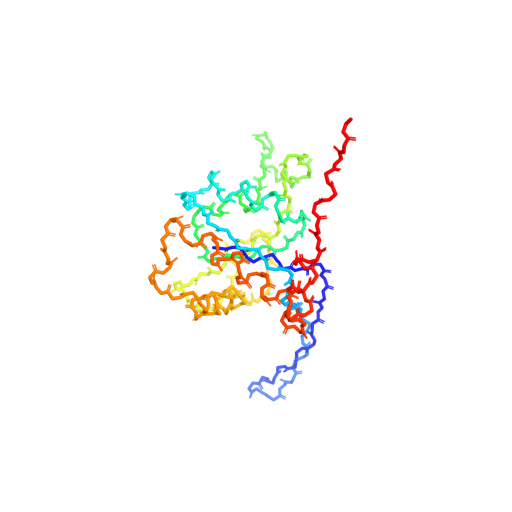HR A O 1
ATOM 1169 N N . LYS A 1 147 ? 8.531 -18.360 -3.883 1.00 89.62 147 LYS A N 1
ATOM 1170 C CA . LYS A 1 147 ? 7.422 -18.254 -4.853 1.00 89.62 147 LYS A CA 1
ATOM 1171 C C . LYS A 1 147 ? 6.264 -19.205 -4.519 1.00 89.62 147 LYS A C 1
ATOM 1173 O O . LYS A 1 147 ? 5.117 -18.876 -4.801 1.00 89.62 147 LYS A O 1
ATOM 1178 N N . LEU A 1 148 ? 6.582 -20.357 -3.923 1.00 91.81 148 LEU A N 1
ATOM 1179 C CA . LEU A 1 148 ? 5.609 -21.366 -3.524 1.00 91.81 148 LEU A CA 1
ATOM 1180 C C . LEU A 1 148 ? 4.878 -20.970 -2.239 1.00 91.81 148 LEU A C 1
ATOM 1182 O O . LEU A 1 148 ? 3.656 -20.978 -2.220 1.00 91.81 148 LEU A O 1
ATOM 1186 N N . GLU A 1 149 ? 5.601 -20.614 -1.177 1.00 93.44 149 GLU A N 1
ATOM 1187 C CA . GLU A 1 149 ? 5.002 -20.444 0.153 1.00 93.44 149 GLU A CA 1
ATOM 1188 C C . GLU A 1 149 ? 4.466 -19.035 0.418 1.00 93.44 149 GLU A C 1
ATOM 1190 O O . GLU A 1 149 ? 3.471 -18.881 1.127 1.00 93.44 149 GLU A O 1
ATOM 1195 N N . CYS A 1 150 ? 5.090 -18.002 -0.155 1.00 92.50 150 CYS A N 1
ATOM 1196 C CA . CYS A 1 150 ? 4.754 -16.605 0.126 1.00 92.50 150 CYS A CA 1
ATOM 1197 C C . CYS A 1 150 ? 3.258 -16.282 -0.082 1.00 92.50 150 CYS A C 1
ATOM 1199 O O . CYS A 1 150 ? 2.672 -15.673 0.816 1.00 92.50 150 CYS A O 1
ATOM 1201 N N . PRO A 1 151 ? 2.585 -16.723 -1.169 1.00 91.69 151 PRO A N 1
ATOM 1202 C CA . PRO A 1 151 ? 1.150 -16.479 -1.338 1.00 91.69 151 PRO A CA 1
ATOM 1203 C C . PRO A 1 151 ? 0.309 -17.033 -0.178 1.00 91.69 151 PRO A C 1
ATOM 1205 O O . PRO A 1 151 ? -0.580 -16.345 0.323 1.00 91.69 151 PRO A O 1
ATOM 1208 N N . TYR A 1 152 ? 0.622 -18.244 0.294 1.00 93.00 152 TYR A N 1
ATOM 1209 C CA . TYR A 1 152 ? -0.094 -18.881 1.401 1.00 93.00 152 TYR A CA 1
ATOM 1210 C C . TYR A 1 152 ? 0.176 -18.182 2.731 1.00 93.00 152 TYR A C 1
ATOM 1212 O O . TYR A 1 152 ? -0.747 -17.996 3.519 1.00 93.00 152 TYR A O 1
ATOM 1220 N N . ARG A 1 153 ? 1.412 -17.725 2.967 1.00 93.38 153 ARG A N 1
ATOM 1221 C CA . ARG A 1 153 ? 1.758 -16.962 4.176 1.00 93.38 153 ARG A CA 1
ATOM 1222 C C . ARG A 1 153 ? 1.083 -15.597 4.222 1.00 93.38 153 ARG A C 1
ATOM 1224 O O . ARG A 1 153 ? 0.625 -15.187 5.284 1.00 93.38 153 ARG A O 1
ATOM 1231 N N . LEU A 1 154 ? 0.973 -14.907 3.086 1.00 92.19 154 LEU A N 1
ATOM 1232 C CA . LEU A 1 154 ? 0.216 -13.656 3.003 1.00 92.19 154 LEU A CA 1
ATOM 1233 C C . LEU A 1 154 ? -1.280 -13.889 3.250 1.00 92.19 154 LEU A C 1
ATOM 1235 O O . LEU A 1 154 ? -1.901 -13.110 3.970 1.00 92.19 154 LEU A O 1
ATOM 1239 N N . MET A 1 155 ? -1.846 -14.971 2.705 1.00 91.56 155 MET A N 1
ATOM 1240 C CA . MET A 1 155 ? -3.238 -15.354 2.956 1.00 91.56 155 MET A CA 1
ATOM 1241 C C . MET A 1 155 ? -3.480 -15.667 4.438 1.00 91.56 155 MET A C 1
ATOM 1243 O O . MET A 1 155 ? -4.418 -15.142 5.034 1.00 91.56 155 MET A O 1
ATOM 1247 N N . GLU A 1 156 ? -2.609 -16.474 5.048 1.00 92.19 156 GLU A N 1
ATOM 1248 C CA . GLU A 1 156 ? -2.661 -16.799 6.475 1.00 92.19 156 GLU A CA 1
ATOM 1249 C C . GLU A 1 156 ? -2.593 -15.526 7.329 1.00 92.19 156 GLU A C 1
ATOM 1251 O O . GLU A 1 156 ? -3.408 -15.339 8.233 1.00 92.19 156 GLU A O 1
ATOM 1256 N N . TYR A 1 157 ? -1.666 -14.620 7.010 1.00 92.12 157 TYR A N 1
ATOM 1257 C CA . TYR A 1 157 ? -1.530 -13.336 7.690 1.00 92.12 157 TYR A CA 1
ATOM 1258 C C . TYR A 1 157 ? -2.817 -12.502 7.615 1.00 92.12 157 TYR A C 1
ATOM 1260 O O . TYR A 1 157 ? -3.294 -12.010 8.639 1.00 92.12 157 TYR A O 1
ATOM 1268 N N . LEU A 1 158 ? -3.402 -12.355 6.420 1.00 90.38 158 LEU A N 1
ATOM 1269 C CA . LEU A 1 158 ? -4.647 -11.605 6.227 1.00 90.38 158 LEU A CA 1
ATOM 1270 C C . LEU A 1 158 ? -5.801 -12.234 7.017 1.00 90.38 158 LEU A C 1
ATOM 1272 O O . LEU A 1 158 ? -6.513 -11.523 7.725 1.00 90.38 158 LEU A O 1
ATOM 1276 N N . TRP A 1 159 ? -5.937 -13.561 6.965 1.00 89.81 159 TRP A N 1
ATOM 1277 C CA . TRP A 1 159 ? -6.961 -14.290 7.710 1.00 89.81 159 TRP A CA 1
ATOM 1278 C C . TRP A 1 159 ? -6.803 -14.106 9.225 1.00 89.81 159 TRP A C 1
ATOM 1280 O O . TRP A 1 159 ? -7.777 -13.794 9.915 1.00 89.81 159 TRP A O 1
ATOM 1290 N N . ARG A 1 160 ? -5.580 -14.231 9.757 1.00 90.88 160 ARG A N 1
ATOM 1291 C CA . ARG A 1 160 ? -5.294 -13.980 11.180 1.00 90.88 160 ARG A CA 1
ATOM 1292 C C . ARG A 1 160 ? -5.621 -12.541 11.562 1.00 90.88 160 ARG A C 1
ATOM 1294 O O . ARG A 1 160 ? -6.212 -12.318 12.613 1.00 90.88 160 ARG A O 1
ATOM 1301 N N . TYR A 1 161 ? -5.290 -11.572 10.709 1.00 88.06 161 TYR A N 1
ATOM 1302 C CA . TYR A 1 161 ? -5.568 -10.161 10.963 1.00 88.06 161 TYR A CA 1
ATOM 1303 C C . TYR A 1 161 ? -7.072 -9.854 11.025 1.00 88.06 161 TYR A C 1
ATOM 1305 O O . TYR A 1 161 ? -7.528 -9.160 11.941 1.00 88.06 161 TYR A O 1
ATOM 1313 N N . GLU A 1 162 ? -7.856 -10.384 10.082 1.00 86.00 162 GLU A N 1
ATOM 1314 C CA . GLU A 1 162 ? -9.316 -10.221 10.064 1.00 86.00 162 GLU A CA 1
ATOM 1315 C C . GLU A 1 162 ? -9.977 -10.881 11.281 1.00 86.00 162 GLU A C 1
ATOM 1317 O O . GLU A 1 162 ? -10.905 -10.319 11.861 1.00 86.00 162 GLU A O 1
ATOM 1322 N N . ASN A 1 163 ? -9.451 -12.026 11.727 1.00 89.88 163 ASN A N 1
ATOM 1323 C CA . ASN A 1 163 ? -10.018 -12.816 12.820 1.00 89.88 163 ASN A CA 1
ATOM 1324 C C . ASN A 1 163 ? -9.306 -12.621 14.169 1.00 89.88 163 ASN A C 1
ATOM 1326 O O . ASN A 1 163 ? -9.583 -13.363 15.109 1.00 89.88 163 ASN A O 1
ATOM 1330 N N . ARG A 1 164 ? -8.428 -11.617 14.305 1.00 88.06 164 ARG A N 1
ATOM 1331 C CA . ARG A 1 164 ? -7.536 -11.419 15.470 1.00 88.06 164 ARG A CA 1
ATOM 1332 C C . ARG A 1 164 ? -8.237 -11.379 16.831 1.00 88.06 164 ARG A C 1
ATOM 1334 O O . ARG A 1 164 ? -7.632 -11.719 17.837 1.00 88.06 164 ARG A O 1
ATOM 1341 N N . ASN A 1 165 ? -9.516 -11.008 16.854 1.00 90.25 165 ASN A N 1
ATOM 1342 C CA . ASN A 1 165 ? -10.312 -10.942 18.080 1.00 90.25 165 ASN A CA 1
ATOM 1343 C C . ASN A 1 165 ? -10.988 -12.281 18.441 1.00 90.25 165 ASN A C 1
ATOM 1345 O O . ASN A 1 165 ? -11.418 -12.444 19.576 1.00 90.25 165 ASN A O 1
ATOM 1349 N N . GLN A 1 166 ? -11.150 -13.216 17.492 1.00 93.31 166 GLN A N 1
ATOM 1350 C CA . GLN A 1 166 ? -11.894 -14.476 17.672 1.00 93.31 166 GLN A CA 1
ATOM 1351 C C . GLN A 1 166 ? -11.321 -15.619 16.804 1.00 93.31 166 GLN A C 1
ATOM 1353 O O . GLN A 1 166 ? -12.060 -16.305 16.095 1.00 93.31 166 GLN A O 1
ATOM 1358 N N . ILE A 1 167 ? -10.000 -15.836 16.853 1.00 92.19 167 ILE A N 1
ATOM 1359 C CA . ILE A 1 167 ? -9.283 -16.779 15.968 1.00 92.19 167 ILE A CA 1
ATOM 1360 C C . ILE A 1 167 ? -9.860 -18.196 16.053 1.00 92.19 167 ILE A C 1
ATOM 1362 O O . ILE A 1 167 ? -10.189 -18.790 15.028 1.00 92.19 167 ILE A O 1
ATOM 1366 N N . TRP A 1 168 ? -10.030 -18.726 17.267 1.00 91.38 168 TRP A N 1
ATOM 1367 C CA . TRP A 1 168 ? -10.542 -20.084 17.471 1.00 91.38 168 TRP A CA 1
ATOM 1368 C C . TRP A 1 168 ? -11.945 -20.271 16.904 1.00 91.38 168 TRP A C 1
ATOM 1370 O O . TRP A 1 168 ? -12.209 -21.244 16.202 1.00 91.38 168 TRP A O 1
ATOM 1380 N N . ARG A 1 169 ? -12.837 -19.305 17.134 1.00 91.62 169 ARG A N 1
ATOM 1381 C CA . ARG A 1 169 ? -14.201 -19.354 16.600 1.00 91.62 169 ARG A CA 1
ATOM 1382 C C . ARG A 1 169 ? -14.208 -19.291 15.073 1.00 91.62 169 ARG A C 1
ATOM 1384 O O . ARG A 1 169 ? -14.970 -20.014 14.438 1.00 91.62 169 ARG A O 1
ATOM 1391 N N . ALA A 1 170 ? -13.362 -18.448 14.484 1.00 90.88 170 ALA A N 1
ATOM 1392 C CA . ALA A 1 170 ? -13.226 -18.347 13.036 1.00 90.88 170 ALA A CA 1
ATOM 1393 C C . ALA A 1 170 ? -12.690 -19.641 12.411 1.00 90.88 170 ALA A C 1
ATOM 1395 O O . ALA A 1 170 ? -13.179 -20.050 11.359 1.00 90.88 170 ALA A O 1
ATOM 1396 N N . LEU A 1 171 ? -11.732 -20.297 13.075 1.00 90.12 171 LEU A N 1
ATOM 1397 C CA . LEU A 1 171 ? -11.200 -21.591 12.658 1.00 90.12 171 LEU A CA 1
ATOM 1398 C C . LEU A 1 171 ? -12.285 -22.671 12.700 1.00 90.12 171 LEU A C 1
ATOM 1400 O O . LEU A 1 171 ? -12.506 -23.348 11.702 1.00 90.12 171 LEU A O 1
ATOM 1404 N N . VAL A 1 172 ? -13.002 -22.788 13.823 1.00 91.38 172 VAL A N 1
ATOM 1405 C CA . VAL A 1 172 ? -14.099 -23.758 13.981 1.00 91.38 172 VAL A CA 1
ATOM 1406 C C . VAL A 1 172 ? -15.184 -23.534 12.928 1.00 91.38 172 VAL A C 1
ATOM 1408 O O . VAL A 1 172 ? -15.640 -24.496 12.318 1.00 91.38 172 VAL A O 1
ATOM 1411 N N . ARG A 1 173 ? -15.556 -22.276 12.651 1.00 89.81 173 ARG A N 1
ATOM 1412 C CA . ARG A 1 173 ? -16.496 -21.940 11.571 1.00 89.81 173 ARG A CA 1
ATOM 1413 C C . ARG A 1 173 ? -15.989 -22.425 10.210 1.00 89.81 173 ARG A C 1
ATOM 1415 O O . ARG A 1 173 ? -16.738 -23.079 9.498 1.00 89.81 173 ARG A O 1
ATOM 1422 N N . GLY A 1 174 ? -14.728 -22.143 9.876 1.00 85.25 174 GLY A N 1
ATOM 1423 C CA . GLY A 1 174 ? -14.136 -22.556 8.599 1.00 85.25 174 GLY A CA 1
ATOM 1424 C C . GLY A 1 174 ? -14.029 -24.075 8.433 1.00 85.25 174 GLY A C 1
ATOM 1425 O O . GLY A 1 174 ? -14.200 -24.580 7.331 1.00 85.25 174 GLY A O 1
ATOM 1426 N N . LEU A 1 175 ? -13.792 -24.813 9.522 1.00 85.38 175 LEU A N 1
ATOM 1427 C CA . LEU A 1 175 ? -13.767 -26.281 9.517 1.00 85.38 175 LEU A CA 1
ATOM 1428 C C . LEU A 1 175 ? -15.176 -26.902 9.500 1.00 85.38 175 LEU A C 1
ATOM 1430 O O . LEU A 1 175 ? -15.355 -28.007 8.992 1.00 85.38 175 LEU A O 1
ATOM 1434 N N . GLY A 1 176 ? -16.169 -26.208 10.064 1.00 79.56 176 GLY A N 1
ATOM 1435 C CA . GLY A 1 176 ? -17.562 -26.657 10.155 1.00 79.56 176 GLY A CA 1
ATOM 1436 C C . GLY A 1 176 ? -18.375 -26.488 8.867 1.00 79.56 176 GLY A C 1
ATOM 1437 O O . GLY A 1 176 ? -19.411 -27.139 8.713 1.00 79.56 176 GLY A O 1
ATOM 1438 N N . GLU A 1 177 ? -17.913 -25.665 7.923 1.00 69.19 177 GLU A N 1
ATOM 1439 C CA . GLU A 1 177 ? -18.480 -25.555 6.575 1.00 69.19 177 GLU A CA 1
ATOM 1440 C C . GLU A 1 177 ? -18.167 -26.822 5.760 1.00 69.19 177 GLU A C 1
ATOM 1442 O O . GLU A 1 177 ? -17.294 -26.855 4.894 1.00 69.19 177 GLU A O 1
ATOM 1447 N N . LYS A 1 178 ? -18.903 -27.911 6.012 1.00 59.31 178 LYS A N 1
ATOM 1448 C CA . LYS A 1 178 ? -18.952 -29.028 5.063 1.00 59.31 178 LYS A CA 1
ATOM 1449 C C . LYS A 1 178 ? -19.508 -28.488 3.745 1.00 59.31 178 LYS A C 1
ATOM 1451 O O . LYS A 1 178 ? -20.614 -27.944 3.728 1.00 59.31 178 LYS A O 1
ATOM 1456 N N . LYS A 1 179 ? -18.770 -28.662 2.639 1.00 56.22 179 LYS A N 1
ATOM 1457 C CA . LYS A 1 179 ? -19.312 -28.477 1.285 1.00 56.22 179 LYS A CA 1
ATOM 1458 C C . LYS A 1 179 ? -20.609 -29.282 1.208 1.00 56.22 179 LYS A C 1
ATOM 1460 O O . LYS A 1 179 ? -20.567 -30.509 1.217 1.00 56.22 179 LYS A O 1
ATOM 1465 N N . LYS A 1 180 ? -21.759 -28.609 1.158 1.00 54.41 180 LYS A N 1
ATOM 1466 C CA . LYS A 1 180 ? -22.978 -29.246 0.668 1.00 54.41 180 LYS A CA 1
ATOM 1467 C C . LYS A 1 180 ? -22.702 -29.541 -0.799 1.00 54.41 180 LYS A C 1
ATOM 1469 O O . LYS A 1 180 ? -22.779 -28.643 -1.633 1.00 54.41 180 LYS A O 1
ATOM 1474 N N . GLU A 1 181 ? -22.272 -30.764 -1.092 1.00 49.78 181 GLU A N 1
ATOM 1475 C CA . GLU A 1 181 ? -22.280 -31.270 -2.454 1.00 49.78 181 GLU A CA 1
ATOM 1476 C C . GLU A 1 181 ? -23.712 -31.136 -2.959 1.00 49.78 181 GLU A C 1
ATOM 1478 O O . GLU A 1 181 ? -24.647 -31.733 -2.421 1.00 49.78 181 GLU A O 1
ATOM 1483 N N . VAL A 1 182 ? -23.885 -30.269 -3.952 1.00 53.97 182 VAL A N 1
ATOM 1484 C CA . VAL A 1 182 ? -25.106 -30.200 -4.739 1.00 53.97 182 VAL A CA 1
ATOM 1485 C C . VAL A 1 182 ? -25.175 -31.529 -5.478 1.00 53.97 182 VAL A C 1
ATOM 1487 O O . VAL A 1 182 ? -24.506 -31.709 -6.495 1.00 53.97 182 VAL A O 1
ATOM 1490 N N . LYS A 1 183 ? -25.923 -32.486 -4.918 1.00 45.69 183 LYS A N 1
ATOM 1491 C CA . LYS A 1 183 ? -26.365 -33.663 -5.663 1.00 45.69 183 LYS A CA 1
ATOM 1492 C C . LYS A 1 183 ? -27.160 -33.139 -6.859 1.00 45.69 183 LYS A C 1
ATOM 1494 O O . LYS A 1 183 ? -28.194 -32.502 -6.667 1.00 45.69 183 LYS A O 1
ATOM 1499 N N . ARG A 1 184 ? -26.580 -33.303 -8.048 1.00 54.59 184 ARG A N 1
ATOM 1500 C CA . ARG A 1 184 ? -27.283 -33.162 -9.323 1.00 54.59 184 ARG A CA 1
ATOM 1501 C C . ARG A 1 184 ? -28.264 -34.310 -9.490 1.00 54.59 184 ARG A C 1
ATOM 1503 O O . ARG A 1 184 ? -27.946 -35.406 -8.976 1.00 54.59 184 ARG A O 1
#

Secondary structure (DSSP, 8-state):
--EEE-TT-EEEEEEE-TTSPEEEEEEE------------S--SHHHHHHHHHHHS-TTPEEEE---GGGGGGS--PEEPTTT--EE-----TT----EEEE--TTT-SEE--S-GGG---S-EE-HHHHHHHHHHHHHS-GGG-STTTHHHHHHHHHHHHHTTTSHHHHHHHHHH--------

InterPro domains:
  IPR024445 ISXO2-like transposase domain [PF12762] (19-77)
  IPR024445 ISXO2-like transposase domain [SM01126] (5-162)
  IPR053164 IS1016-like transposase [PTHR47163] (34-163)